Protein 6OJ1 (pdb70)

Solvent-accessible surface area: 10811 Å² total; per-residue (Å²): 107,144,97,55,106,28,149,42,76,8,67,48,40,13,82,0,0,2,0,27,93,77,51,15,117,44,69,96,22,110,2,108,3,0,0,0,2,0,25,73,2,81,122,83,39,1,53,41,6,60,94,69,61,42,79,0,0,0,19,0,0,0,1,0,28,5,59,129,13,110,14,72,118,96,22,119,129,82,3,48,14,90,40,46,124,100,127,79,1,35,44,11,0,45,3,59,21,86,39,0,48,93,4,0,37,45,4,0,44,65,0,103,87,31,35,7,31,0,0,1,3,21,22,3,31,2,36,102,67,110,10,42,50,134,15,66,82,69,38,0,42,57,0,5,32,48,1,0,60,11,0,18,85,47,112,4,2,2,4,1,11,25,7,14,98,1,6,108,57,2,24,94,1,0,10,0,0,0,1,45,34,0,29,101,128,152,69,14,117,64,10,11,47,0,15,142,87,42,31,0,0,0,0,1,8,13,26,36,30,118,94,61,63,55,109,130,78,22,81,79,87,69,54,80,70,5,12,90,40,80,47,21,101,70,12,7,14,0,0,0,0,68,43,17,20,29,30,25,32,52,104

InterPro domains:
  IPR004352 Glycoside-hydrolase family GH114, TIM-barrel domain [PF03537] (82-314)
  IPR013785 Aldolase-type TIM barrel [G3DSA:3.20.20.70] (71-316)
  IPR017853 Glycoside hydrolase superfamily [SSF51445] (88-318)

Organism: Aspergillus fumigatus (strain ATCC MYA-4609 / CBS 101355 / FGSC A1100 / Af293) (NCBI:txid330879)

Secondary structure (DSSP, 8-state):
------S--PPTT--EEEE-SSS-----S--SEEEEETTTS-HHHHHHHHHTT-EEEEEEESSEEETTSTTGGG--GGGEEEESSS-TTEEEE-TT-HHHHHHHHHHHHHHHHHT-SEEEEE---GGGS--SS---HHHHHHHHHHHHHHHHHTT-EEEEES-GGGHHHHGGG-SEEEEESTTTTT-HHHHTHHHHTT--EEEEE-TT-SS---S----HHHHHHHH-STTGGGEEEEEE-TT--S-EE--

Structure (mmCIF, N/CA/C/O backbone):
data_6OJ1
#
_entry.id   6OJ1
#
_cell.length_a   44.640
_cell.length_b   47.310
_cell.length_c   152.510
_cell.angle_alpha   90.000
_cell.angle_beta   90.000
_cell.angle_gamma   90.000
#
_symmetry.space_group_name_H-M   'P 21 21 21'
#
loop_
_entity.id
_entity.type
_entity.pdbx_description
1 polymer 'Endo alpha-1,4 polygalactosaminidase'
2 branched alpha-D-mannopyranose-(1-2)-[alpha-D-mannopyranose-(1-6)]alpha-D-mannopyranose-(1-3)-[alpha-D-mannopyranose-(1-3)-alpha-D-mannopyranose-(1-6)]beta-D-mannopyranose-(1-4)-2-acetamido-2-deoxy-beta-D-glucopyranose-(1-4)-2-acetamido-2-deoxy-beta-D-glucopyranose
3 branched 2-acetamido-2-deoxy-beta-D-glucopyranose-(1-4)-2-acetamido-2-deoxy-beta-D-glucopyranose
4 branched beta-D-mannopyranose-(1-4)-2-acetamido-2-deoxy-beta-D-glucopyranose-(1-4)-2-acetamido-2-deoxy-beta-D-glucopyranose
5 non-polymer 2-acetamido-2-deoxy-beta-D-glucopyranose
6 non-polymer 1,2-ETHANEDIOL
7 non-polymer 'POTASSIUM ION'
8 water water
#
loop_
_atom_site.group_PDB
_atom_site.id
_atom_site.type_symbol
_atom_site.label_atom_id
_atom_site.label_alt_id
_atom_site.label_comp_id
_atom_site.label_asym_id
_atom_site.label_entity_id
_atom_site.label_seq_id
_atom_site.pdbx_PDB_ins_code
_atom_site.Cartn_x
_atom_site.Cartn_y
_atom_site.Cartn_z
_atom_sit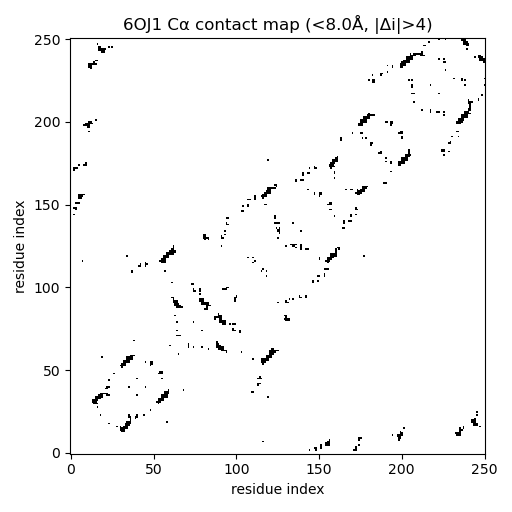e.occupancy
_atom_site.B_iso_or_equiv
_atom_site.auth_seq_id
_atom_site.auth_comp_id
_atom_site.auth_asym_id
_atom_site.auth_atom_id
_atom_site.pdbx_PDB_model_num
ATOM 1 N N . GLY A 1 27 ? 39.366 -9.069 27.749 1.00 69.87 68 GLY A N 1
ATOM 2 C CA . GLY A 1 27 ? 38.280 -8.367 27.087 1.00 66.26 68 GLY A CA 1
ATOM 3 C C . GLY A 1 27 ? 37.856 -7.103 27.811 1.00 65.47 68 GLY A C 1
ATOM 4 O O . GLY A 1 27 ? 37.214 -7.164 28.861 1.00 64.43 68 GLY A O 1
ATOM 5 N N . ASN A 1 28 ? 38.208 -5.951 27.243 1.00 58.39 69 ASN A N 1
ATOM 6 C CA . ASN A 1 28 ? 37.971 -4.656 27.884 1.00 46.42 69 ASN A CA 1
ATOM 7 C C . ASN A 1 28 ? 36.603 -4.098 27.485 1.00 50.30 69 ASN A C 1
ATOM 8 O O . ASN A 1 28 ? 36.452 -2.971 27.017 1.00 51.75 69 ASN A O 1
ATOM 13 N N . TYR A 1 29 ? 35.593 -4.935 27.679 1.00 37.53 70 TYR A N 1
ATOM 14 C CA . TYR A 1 29 ? 34.221 -4.548 27.411 1.00 30.78 70 TYR A CA 1
ATOM 15 C C . TYR A 1 29 ? 33.338 -5.290 28.403 1.00 32.70 70 TYR A C 1
ATOM 16 O O . TYR A 1 29 ? 33.774 -6.241 29.056 1.00 33.33 70 TYR A O 1
ATOM 25 N N . THR A 1 30 ? 32.101 -4.822 28.531 1.00 30.16 71 THR A N 1
ATOM 26 C CA . THR A 1 30 ? 31.117 -5.464 29.385 1.00 32.40 71 THR A CA 1
ATOM 27 C C . THR A 1 30 ? 29.976 -5.977 28.516 1.00 29.60 71 THR A C 1
ATOM 28 O O . THR A 1 30 ? 29.805 -5.558 27.368 1.00 30.68 71 THR A O 1
ATOM 32 N N . THR A 1 31 ? 29.205 -6.913 29.059 1.00 35.14 72 THR A N 1
ATOM 33 C CA . THR A 1 31 ? 28.199 -7.611 28.275 1.00 31.77 72 THR A CA 1
ATOM 34 C C . THR A 1 31 ? 26.799 -7.124 28.613 1.00 35.24 72 THR A C 1
ATOM 35 O O . THR A 1 31 ? 26.529 -6.657 29.723 1.00 28.76 72 THR A O 1
ATOM 39 N N . ALA A 1 32 ? 25.915 -7.240 27.625 1.00 31.14 73 ALA A N 1
ATOM 40 C CA . ALA A 1 32 ? 24.502 -6.938 27.775 1.00 31.31 73 ALA A CA 1
ATOM 41 C C . ALA A 1 32 ? 23.694 -8.210 27.546 1.00 29.10 73 ALA A C 1
ATOM 42 O O . ALA A 1 32 ? 24.073 -9.064 26.739 1.00 29.59 73 ALA A O 1
ATOM 44 N N . LYS A 1 33 ? 22.597 -8.350 28.280 1.00 29.48 74 LYS A N 1
ATOM 45 C CA . LYS A 1 33 ? 21.774 -9.538 28.109 1.00 28.45 74 LYS A CA 1
ATOM 46 C C . LYS A 1 33 ? 20.849 -9.433 26.901 1.00 30.67 74 LYS A C 1
ATOM 47 O O . LYS A 1 33 ? 20.570 -10.451 26.258 1.00 34.38 74 LYS A O 1
ATOM 51 N N . TRP A 1 34 ? 20.373 -8.233 26.563 1.00 26.23 75 TRP A N 1
ATOM 52 C CA . TRP A 1 34 ? 19.486 -8.049 25.418 1.00 26.41 75 TRP A CA 1
ATOM 53 C C . TRP A 1 34 ? 20.309 -7.644 24.198 1.00 31.95 75 TRP A C 1
ATOM 54 O O . TRP A 1 34 ? 20.820 -6.517 24.128 1.00 25.73 75 TRP A O 1
ATOM 65 N N . GLN A 1 35 ? 20.418 -8.558 23.235 1.00 28.42 76 GLN A N 1
ATOM 66 C CA . GLN A 1 35 ? 21.041 -8.270 21.940 1.00 28.40 76 GLN A CA 1
ATOM 67 C C . GLN A 1 35 ? 19.995 -8.428 20.847 1.00 27.08 76 GLN A C 1
ATOM 68 O O . GLN A 1 35 ? 19.735 -9.557 20.393 1.00 30.74 76 GLN A O 1
ATOM 74 N N . PRO A 1 36 ? 19.369 -7.341 20.393 1.00 27.59 77 PRO A N 1
ATOM 75 C CA . PRO A 1 36 ? 18.360 -7.463 19.328 1.00 25.84 77 PRO A CA 1
ATOM 76 C C . PRO A 1 36 ? 18.963 -8.008 18.039 1.00 31.26 77 PRO A C 1
ATOM 77 O O . PRO A 1 36 ? 20.152 -7.843 17.758 1.00 27.68 77 PRO A O 1
ATOM 81 N N . ALA A 1 37 ? 18.124 -8.680 17.249 1.00 26.93 78 ALA A N 1
ATOM 82 C CA . ALA A 1 37 ? 18.615 -9.327 16.044 1.00 33.88 78 ALA A CA 1
ATOM 83 C C . ALA A 1 37 ? 18.780 -8.312 14.919 1.00 25.32 78 ALA A C 1
ATOM 84 O O . ALA A 1 37 ? 18.103 -7.284 14.880 1.00 30.46 78 ALA A O 1
ATOM 86 N N . VAL A 1 38 ? 19.716 -8.607 14.011 1.00 28.24 79 VAL A N 1
ATOM 87 C CA . VAL A 1 38 ? 19.815 -7.858 12.767 1.00 28.92 79 VAL A CA 1
ATOM 88 C C . VAL A 1 38 ? 18.457 -7.856 12.078 1.00 30.55 79 VAL A C 1
ATOM 89 O O . VAL A 1 38 ? 17.768 -8.879 12.028 1.00 34.00 79 VAL A O 1
ATOM 93 N N . GLY A 1 39 ? 18.063 -6.700 11.557 1.00 30.77 80 GLY A N 1
ATOM 94 C CA . GLY A 1 39 ? 16.815 -6.589 10.826 1.00 30.77 80 GLY A CA 1
ATOM 95 C C . GLY A 1 39 ? 15.578 -6.336 11.664 1.00 34.95 80 GLY A C 1
ATOM 96 O O . GLY A 1 39 ? 14.478 -6.232 11.098 1.00 34.72 80 GLY A O 1
ATOM 97 N N . THR A 1 40 ? 15.710 -6.221 12.983 1.00 30.03 81 THR A N 1
ATOM 98 C CA . THR A 1 40 ? 14.532 -6.020 13.818 1.00 25.85 81 THR A CA 1
ATOM 99 C C . THR A 1 40 ? 13.858 -4.702 13.463 1.00 27.32 81 THR A C 1
ATOM 100 O O . THR A 1 40 ? 14.509 -3.655 13.397 1.00 26.99 81 THR A O 1
ATOM 104 N N . LYS A 1 41 ? 12.548 -4.762 13.223 1.00 27.29 82 LYS A N 1
ATOM 105 C CA . LYS A 1 41 ? 11.787 -3.565 12.886 1.00 23.40 82 LYS A CA 1
ATOM 106 C C . LYS A 1 41 ? 11.657 -2.654 14.100 1.00 25.19 82 LYS A C 1
ATOM 107 O O . LYS A 1 41 ? 11.416 -3.114 15.221 1.00 26.97 82 LYS A O 1
ATOM 113 N N . TRP A 1 42 ? 11.801 -1.349 13.874 1.00 23.98 83 TRP A N 1
ATOM 114 C CA . TRP A 1 42 ? 11.752 -0.398 14.973 1.00 20.84 83 TRP A CA 1
ATOM 115 C C . TRP A 1 42 ? 10.918 0.814 14.585 1.00 23.67 83 TRP A C 1
ATOM 116 O O . TRP A 1 42 ? 10.536 1.010 13.426 1.00 22.07 83 TRP A O 1
ATOM 127 N N . GLN A 1 43 ? 10.624 1.610 15.604 1.00 20.70 84 GLN A N 1
ATOM 128 C CA . GLN A 1 43 ? 10.002 2.915 15.489 1.00 19.21 84 GLN A CA 1
ATOM 129 C C . GLN A 1 43 ? 10.772 3.843 16.413 1.00 19.15 84 GLN A C 1
ATOM 130 O O . GLN A 1 43 ? 11.302 3.407 17.436 1.00 22.89 84 GLN A O 1
ATOM 136 N N . ILE A 1 44 ? 10.863 5.114 16.039 1.00 17.71 85 ILE A N 1
ATOM 137 C CA . ILE A 1 44 ? 11.481 6.124 16.884 1.00 18.84 85 ILE A CA 1
ATOM 138 C C . ILE A 1 44 ? 10.563 7.336 16.921 1.00 16.32 85 ILE A C 1
ATOM 139 O O . ILE A 1 44 ? 10.021 7.748 15.889 1.00 18.46 85 ILE A O 1
ATOM 144 N N . GLU A 1 45 ? 10.355 7.881 18.115 1.00 17.12 86 GLU A N 1
ATOM 145 C CA . GLU A 1 45 ? 9.489 9.053 18.267 1.00 17.53 86 GLU A CA 1
ATOM 146 C C . GLU A 1 45 ? 10.051 9.845 19.438 1.00 18.39 86 GLU A C 1
ATOM 147 O O . GLU A 1 45 ? 9.937 9.409 20.585 1.00 16.04 86 GLU A O 1
ATOM 153 N N . LEU A 1 46 ? 10.661 10.997 19.143 1.00 18.68 87 LEU A N 1
ATOM 154 C CA . LEU A 1 46 ? 11.377 11.790 20.132 1.00 16.85 87 LEU A CA 1
ATOM 155 C C . LEU A 1 46 ? 10.750 13.147 20.401 1.00 19.35 87 LEU A C 1
ATOM 156 O O . LEU A 1 46 ? 11.166 13.817 21.355 1.00 18.39 87 LEU A O 1
ATOM 161 N N . LEU A 1 47 ? 9.765 13.572 19.604 1.00 16.61 88 LEU A N 1
ATOM 162 C CA . LEU A 1 47 ? 9.307 14.956 19.710 1.00 19.62 88 LEU A CA 1
ATOM 163 C C . LEU A 1 47 ? 8.418 15.188 20.934 1.00 20.18 88 LEU A C 1
ATOM 164 O O . LEU A 1 47 ? 8.520 16.234 21.594 1.00 19.57 88 LEU A O 1
ATOM 169 N N . TYR A 1 48 ? 7.532 14.242 21.256 1.00 18.00 89 TYR A N 1
ATOM 170 C CA . TYR A 1 48 ? 6.589 14.406 22.352 1.00 16.68 89 TYR A CA 1
ATOM 171 C C . TYR A 1 48 ? 6.406 13.057 23.037 1.00 18.10 89 TYR A C 1
ATOM 172 O O . TYR A 1 48 ? 6.929 12.035 22.590 1.00 20.38 89 TYR A O 1
ATOM 181 N N . ALA A 1 49 ? 5.684 13.061 24.151 1.00 22.49 90 ALA A N 1
ATOM 182 C CA . ALA A 1 49 ? 5.404 11.813 24.846 1.00 20.11 90 ALA A CA 1
ATOM 183 C C . ALA A 1 49 ? 4.735 10.838 23.883 1.00 20.81 90 ALA A C 1
ATOM 184 O O . ALA A 1 49 ? 3.864 11.224 23.103 1.00 22.55 90 ALA A O 1
ATOM 186 N N . LEU A 1 50 ? 5.163 9.575 23.910 1.00 17.47 91 LEU A N 1
ATOM 187 C CA . LEU A 1 50 ? 4.642 8.603 22.951 1.00 17.74 91 LEU A CA 1
ATOM 188 C C . LEU A 1 50 ? 3.138 8.426 23.128 1.00 22.82 91 LEU A C 1
ATOM 189 O O . LEU A 1 50 ? 2.662 8.092 24.219 1.00 21.89 91 LEU A O 1
ATOM 194 N N . ASN A 1 51 ? 2.381 8.660 22.050 1.00 18.39 92 ASN A N 1
ATOM 195 C CA . ASN A 1 51 ? 0.929 8.532 22.122 1.00 17.98 92 ASN A CA 1
ATOM 196 C C . ASN A 1 51 ? 0.380 7.760 20.925 1.00 18.62 92 ASN A C 1
ATOM 197 O O . ASN A 1 51 ? -0.798 7.926 20.564 1.00 22.35 92 ASN A O 1
ATOM 202 N N . ASP A 1 52 ? 1.207 6.936 20.301 1.00 18.40 93 ASP A N 1
ATOM 203 C CA . ASP A 1 52 ? 0.777 6.093 19.193 1.00 22.11 93 ASP A CA 1
ATOM 204 C C . ASP A 1 52 ? 1.605 4.818 19.260 1.00 21.35 93 ASP A C 1
ATOM 205 O O . ASP A 1 52 ? 2.811 4.844 19.012 1.00 22.59 93 ASP A O 1
ATOM 210 N N . THR A 1 53 ? 0.972 3.711 19.632 1.00 27.60 94 THR A N 1
ATOM 211 C CA . THR A 1 53 ? 1.650 2.421 19.640 1.00 35.78 94 THR A CA 1
ATOM 212 C C . THR A 1 53 ? 1.089 1.505 18.562 1.00 36.39 94 THR A C 1
ATOM 213 O O . THR A 1 53 ? 1.238 0.284 18.641 1.00 40.20 94 THR A O 1
ATOM 217 N N . SER A 1 54 ? 0.423 2.094 17.563 1.00 34.36 95 SER A N 1
ATOM 218 C CA . SER A 1 54 ? -0.212 1.352 16.481 1.00 35.90 95 SER A CA 1
ATOM 219 C C . SER A 1 54 ? 0.803 0.775 15.517 1.00 36.34 95 SER A C 1
ATOM 220 O O . SER A 1 54 ? 0.475 -0.140 14.752 1.00 32.90 95 SER A O 1
ATOM 223 N N . VAL A 1 55 ? 2.016 1.319 15.518 1.00 34.91 96 VAL A N 1
ATOM 224 C CA . VAL A 1 55 ? 3.061 0.848 14.626 1.00 34.79 96 VAL A CA 1
ATOM 225 C C . VAL A 1 55 ? 3.514 -0.527 15.097 1.00 33.62 96 VAL A C 1
ATOM 226 O O . VAL A 1 55 ? 3.922 -0.704 16.250 1.00 31.19 96 VAL A O 1
ATOM 230 N N . ASP A 1 56 ? 3.440 -1.508 14.202 1.00 27.74 97 ASP A N 1
ATOM 231 C CA . ASP A 1 56 ? 3.813 -2.884 14.518 1.00 32.64 97 ASP A CA 1
ATOM 232 C C . ASP A 1 56 ? 5.330 -3.053 14.401 1.00 34.47 97 ASP A C 1
ATOM 233 O O . ASP A 1 56 ? 5.855 -3.697 13.493 1.00 46.64 97 ASP A O 1
ATOM 238 N N . ALA A 1 57 ? 6.042 -2.448 15.348 1.00 28.58 98 ALA A N 1
ATOM 239 C CA . ALA A 1 57 ? 7.488 -2.569 15.432 1.00 22.55 98 ALA A CA 1
ATOM 240 C C . ALA A 1 57 ? 7.868 -3.237 16.746 1.00 31.82 98 ALA A C 1
ATOM 241 O O . ALA A 1 57 ? 7.238 -2.989 17.776 1.00 30.02 98 ALA A O 1
ATOM 243 N N . GLU A 1 58 ? 8.920 -4.065 16.712 1.00 28.33 99 GLU A N 1
ATOM 244 C CA . GLU A 1 58 ? 9.343 -4.777 17.917 1.00 31.12 99 GLU A CA 1
ATOM 245 C C . GLU A 1 58 ? 10.043 -3.861 18.904 1.00 27.80 99 GLU A C 1
ATOM 246 O O . GLU A 1 58 ? 10.055 -4.149 20.104 1.00 28.10 99 GLU A O 1
ATOM 252 N N . ILE A 1 59 ? 10.677 -2.791 18.422 1.00 21.87 100 ILE A N 1
ATOM 253 C CA . ILE A 1 59 ? 11.481 -1.912 19.259 1.00 20.27 100 ILE A CA 1
ATOM 254 C C . ILE A 1 59 ? 10.987 -0.487 19.071 1.00 20.49 100 ILE A C 1
ATOM 255 O O . ILE A 1 59 ? 10.809 -0.039 17.934 1.00 22.09 100 ILE A O 1
ATOM 260 N N . TYR A 1 60 ? 10.770 0.221 20.178 1.00 22.36 101 TYR A N 1
ATOM 261 C CA . TYR A 1 60 ? 10.433 1.640 20.157 1.00 19.07 101 TYR A CA 1
ATOM 262 C C . TYR A 1 60 ? 11.545 2.422 20.835 1.00 22.10 101 TYR A C 1
ATOM 263 O O . TYR A 1 60 ? 11.917 2.098 21.961 1.00 20.68 101 TYR A O 1
ATOM 272 N N . ASP A 1 61 ? 12.065 3.445 20.150 1.00 17.40 102 ASP A N 1
ATOM 273 C CA . ASP A 1 61 ? 13.080 4.355 20.684 1.00 16.58 102 ASP A CA 1
ATOM 274 C C . ASP A 1 61 ? 12.349 5.662 21.002 1.00 20.12 102 ASP A C 1
ATOM 275 O O . ASP A 1 61 ? 11.816 6.319 20.098 1.00 19.39 102 ASP A O 1
ATOM 280 N N . ILE A 1 62 ? 12.281 6.017 22.289 1.00 14.42 103 ILE A N 1
ATOM 281 C CA . ILE A 1 62 ? 11.498 7.167 22.735 1.00 15.84 103 ILE A CA 1
ATOM 282 C C . ILE A 1 62 ? 12.308 7.972 23.747 1.00 17.51 103 ILE A C 1
ATOM 283 O O . ILE A 1 62 ? 13.280 7.488 24.337 1.00 15.49 103 ILE A O 1
ATOM 288 N N . ASP A 1 63 ? 11.882 9.216 23.957 1.00 15.00 104 ASP A N 1
ATOM 289 C CA . ASP A 1 63 ? 12.629 10.125 24.824 1.00 14.95 104 ASP A CA 1
ATOM 290 C C . ASP A 1 63 ? 12.607 9.679 26.285 1.00 18.34 104 ASP A C 1
ATOM 291 O O . ASP A 1 63 ? 11.554 9.350 26.840 1.00 18.01 104 ASP A O 1
ATOM 296 N N . LEU A 1 64 ? 13.792 9.682 26.912 1.00 15.67 105 LEU A N 1
ATOM 297 C CA . LEU A 1 64 ? 13.937 9.256 28.301 1.00 13.37 105 LEU A CA 1
ATOM 298 C C . LEU A 1 64 ? 13.120 10.114 29.262 1.00 14.93 105 LEU A C 1
ATOM 299 O O . LEU A 1 64 ? 12.524 9.597 30.215 1.00 19.58 105 LEU A O 1
ATOM 304 N N . PHE A 1 65 ? 13.131 11.430 29.071 1.00 18.58 106 PHE A N 1
ATOM 305 C CA . PHE A 1 65 ? 12.585 12.315 30.094 1.00 17.23 106 PHE A CA 1
ATOM 306 C C . PHE A 1 65 ? 11.073 12.419 30.011 1.00 17.37 106 PHE A C 1
ATOM 307 O O . PHE A 1 65 ? 10.396 12.387 31.043 1.00 21.03 106 PHE A O 1
ATOM 315 N N . ILE A 1 66 ? 10.524 12.546 28.801 1.00 18.51 107 ILE A N 1
ATOM 316 C CA . ILE A 1 66 ? 9.121 12.940 28.686 1.00 18.29 107 ILE A CA 1
ATOM 317 C C . ILE A 1 66 ? 8.173 11.756 28.659 1.00 26.15 107 ILE A C 1
ATOM 318 O O . ILE A 1 66 ? 6.951 11.959 28.633 1.00 26.54 107 ILE A O 1
ATOM 323 N N . ASN A 1 67 ? 8.686 10.530 28.704 1.00 17.87 108 ASN A N 1
ATOM 324 C CA . ASN A 1 67 ? 7.850 9.337 28.769 1.00 19.34 108 ASN A CA 1
ATOM 325 C C . ASN A 1 67 ? 7.883 8.726 30.162 1.00 26.60 108 ASN A C 1
ATOM 326 O O . ASN A 1 67 ? 8.947 8.614 30.770 1.00 25.54 108 ASN A O 1
ATOM 331 N N . ASP A 1 68 ? 6.724 8.320 30.664 1.00 25.56 109 ASP A N 1
ATOM 332 C CA . ASP A 1 68 ? 6.672 7.808 32.023 1.00 30.96 109 ASP A CA 1
ATOM 333 C C . ASP A 1 68 ? 6.803 6.284 32.061 1.00 24.51 109 ASP A C 1
ATOM 334 O O . ASP A 1 68 ? 6.753 5.585 31.040 1.00 26.69 109 ASP A O 1
ATOM 339 N N . LYS A 1 69 ? 7.009 5.786 33.281 1.00 29.72 110 LYS A N 1
ATOM 340 C CA . LYS A 1 69 ? 7.178 4.356 33.520 1.00 36.77 110 LYS A CA 1
ATOM 341 C C . LYS A 1 69 ? 6.027 3.554 32.933 1.00 28.92 110 LYS A C 1
ATOM 342 O O . LYS A 1 69 ? 6.229 2.457 32.399 1.00 33.55 110 LYS A O 1
ATOM 348 N N . SER A 1 70 ? 4.810 4.092 33.018 1.00 28.92 111 SER A N 1
ATOM 349 C CA . SER A 1 70 ? 3.634 3.353 32.576 1.00 29.45 111 SER A CA 1
ATOM 350 C C . SER A 1 70 ? 3.628 3.157 31.062 1.00 29.92 111 SER A C 1
ATOM 351 O O . SER A 1 70 ? 3.151 2.129 30.565 1.00 30.16 111 SER A O 1
ATOM 354 N N . THR A 1 71 ? 4.120 4.146 30.314 1.00 25.43 112 THR A N 1
ATOM 355 C CA . THR A 1 71 ? 4.221 4.001 28.864 1.00 31.55 112 THR A CA 1
ATOM 356 C C . THR A 1 71 ? 5.235 2.928 28.493 1.00 28.30 112 THR A C 1
ATOM 357 O O . THR A 1 71 ? 4.978 2.090 27.620 1.00 26.74 112 THR A O 1
ATOM 361 N N . ILE A 1 72 ? 6.381 2.930 29.169 1.00 23.98 113 ILE A N 1
ATOM 362 C CA . ILE A 1 72 ? 7.431 1.955 28.885 1.00 20.95 113 ILE A CA 1
ATOM 363 C C . ILE A 1 72 ? 6.958 0.547 29.239 1.00 24.97 113 ILE A C 1
ATOM 364 O O . ILE A 1 72 ? 7.086 -0.391 28.444 1.00 26.96 113 ILE A O 1
ATOM 369 N N . ALA A 1 73 ? 6.372 0.382 30.425 1.00 27.07 114 ALA A N 1
ATOM 370 C CA . ALA A 1 73 ? 5.854 -0.926 30.808 1.00 28.47 114 ALA A CA 1
ATOM 371 C C . ALA A 1 73 ? 4.737 -1.380 29.871 1.00 31.77 114 ALA A C 1
ATOM 372 O O . ALA A 1 73 ? 4.619 -2.574 29.564 1.00 29.05 114 ALA A O 1
ATOM 374 N N . GLY A 1 74 ? 3.911 -0.442 29.406 1.00 29.93 115 GLY A N 1
ATOM 375 C CA . GLY A 1 74 ? 2.833 -0.806 28.495 1.00 34.62 115 GLY A CA 1
ATOM 376 C C . GLY A 1 74 ? 3.349 -1.370 27.183 1.00 35.16 115 GLY A C 1
ATOM 377 O O . GLY A 1 74 ? 2.777 -2.319 26.635 1.00 34.64 115 GLY A O 1
ATOM 378 N N . LEU A 1 75 ? 4.435 -0.788 26.662 1.00 28.22 116 LEU A N 1
ATOM 379 C CA . LEU A 1 75 ? 5.079 -1.339 25.475 1.00 29.28 116 LEU A CA 1
ATOM 380 C C . LEU A 1 75 ? 5.617 -2.739 25.745 1.00 26.60 116 LEU A C 1
ATOM 381 O O . LEU A 1 75 ? 5.435 -3.653 24.933 1.00 29.07 116 LEU A O 1
ATOM 386 N N . GLN A 1 76 ? 6.256 -2.937 26.901 1.00 26.59 117 GLN A N 1
ATOM 387 C CA . GLN A 1 76 ? 6.828 -4.242 27.214 1.00 26.38 117 GLN A CA 1
ATOM 388 C C . GLN A 1 76 ? 5.743 -5.288 27.467 1.00 32.30 117 GLN A C 1
ATOM 389 O O . GLN A 1 76 ? 5.918 -6.465 27.122 1.00 32.24 117 GLN A O 1
ATOM 395 N N . ARG A 1 77 ? 4.620 -4.884 28.067 1.00 32.09 118 ARG A N 1
ATOM 396 C CA . ARG A 1 77 ? 3.484 -5.792 28.199 1.00 36.44 118 ARG A CA 1
ATOM 397 C C . ARG A 1 77 ? 2.984 -6.259 26.835 1.00 38.20 118 ARG A C 1
ATOM 398 O O . ARG A 1 77 ? 2.471 -7.378 26.712 1.00 44.77 118 ARG A O 1
ATOM 400 N N . ALA A 1 78 ? 3.127 -5.427 25.803 1.00 36.00 119 ALA A N 1
ATOM 401 C CA . ALA A 1 78 ? 2.759 -5.805 24.442 1.00 38.34 119 ALA A CA 1
ATOM 402 C C . ALA A 1 78 ? 3.860 -6.573 23.720 1.00 41.53 119 ALA A C 1
ATOM 403 O O . ALA A 1 78 ? 3.727 -6.810 22.516 1.00 43.22 119 ALA A O 1
ATOM 405 N N . GLY A 1 79 ? 4.941 -6.945 24.411 1.00 34.57 120 GLY A N 1
ATOM 406 C CA . GLY A 1 79 ? 6.009 -7.717 23.812 1.00 33.44 120 GLY A CA 1
ATOM 407 C C . GLY A 1 79 ? 7.100 -6.910 23.141 1.00 35.61 120 GLY A C 1
ATOM 408 O O . GLY A 1 79 ? 7.945 -7.493 22.453 1.00 36.33 120 GLY A O 1
ATOM 409 N N . ARG A 1 80 ? 7.117 -5.599 23.316 1.00 29.60 121 ARG A N 1
ATOM 410 C CA . ARG A 1 80 ? 8.085 -4.759 22.637 1.00 27.12 121 ARG A CA 1
ATOM 411 C C . ARG A 1 80 ? 9.238 -4.404 23.569 1.00 26.86 121 ARG A C 1
ATOM 412 O O . ARG A 1 80 ? 9.127 -4.484 24.793 1.00 31.73 121 ARG A O 1
ATOM 420 N N . LYS A 1 81 ? 10.361 -4.040 22.965 1.00 25.02 122 LYS A N 1
ATOM 421 C CA . LYS A 1 81 ? 11.507 -3.531 23.700 1.00 21.44 122 LYS A CA 1
ATOM 422 C C . LYS A 1 81 ? 11.555 -2.013 23.582 1.00 22.70 122 LYS A C 1
ATOM 423 O O . LYS A 1 81 ? 11.184 -1.441 22.553 1.00 24.14 122 LYS A O 1
ATOM 429 N N . VAL A 1 82 ? 12.027 -1.352 24.642 1.00 24.93 123 VAL A N 1
ATOM 430 C CA . VAL A 1 82 ? 12.043 0.106 24.697 1.00 17.08 123 VAL A CA 1
ATOM 431 C C . VAL A 1 82 ? 13.482 0.585 24.855 1.00 18.16 123 VAL A C 1
ATOM 432 O O . VAL A 1 82 ? 14.159 0.249 25.839 1.00 20.37 123 VAL A O 1
ATOM 436 N N . ILE A 1 83 ? 13.939 1.372 23.887 1.00 18.26 124 ILE A N 1
ATOM 437 C CA . ILE A 1 83 ? 15.214 2.077 23.949 1.00 17.1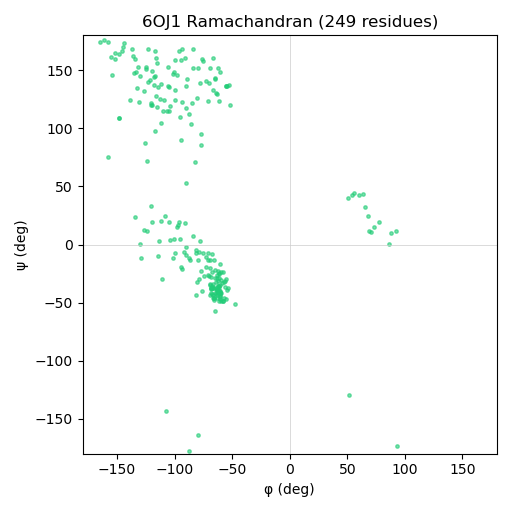0 124 ILE A CA 1
ATOM 438 C C . ILE A 1 83 ? 14.899 3.505 24.351 1.00 23.10 124 ILE A C 1
ATOM 439 O O . ILE A 1 83 ? 13.984 4.120 23.795 1.00 20.46 124 ILE A O 1
ATOM 444 N N . CYS A 1 84 ? 15.642 4.033 25.318 1.00 17.56 125 CYS A N 1
ATOM 445 C CA . CYS A 1 84 ? 15.390 5.364 25.847 1.00 15.26 125 CYS A CA 1
ATOM 446 C C . CYS A 1 84 ? 16.472 6.303 25.337 1.00 17.22 125 CYS A C 1
ATOM 447 O O . CYS A 1 84 ? 17.662 6.134 25.656 1.00 16.56 125 CYS A O 1
ATOM 450 N N . TYR A 1 85 ? 16.048 7.266 24.532 1.00 16.65 126 TYR A N 1
ATOM 451 C CA . TYR A 1 85 ? 16.920 8.278 23.947 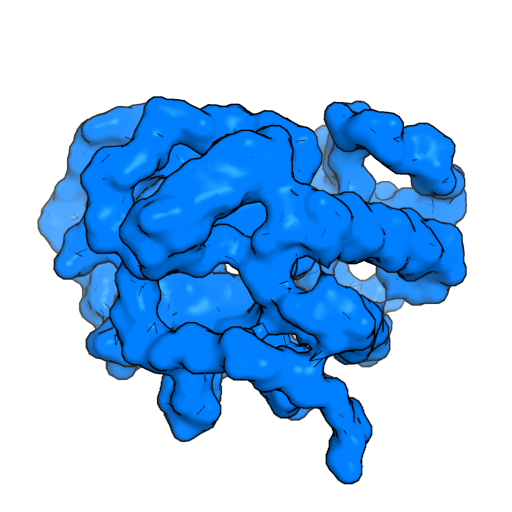1.00 14.83 126 TYR A CA 1
ATOM 452 C C . TYR A 1 85 ? 17.265 9.351 24.978 1.00 17.14 126 TYR A C 1
ATOM 453 O O . TYR A 1 85 ? 16.395 9.830 25.707 1.00 16.94 126 TYR A O 1
ATOM 462 N N . PHE A 1 86 ? 18.524 9.784 24.994 1.00 17.30 127 PHE A N 1
ATOM 463 C CA . PHE A 1 86 ? 18.870 11.019 25.681 1.00 12.90 127 PHE A CA 1
ATOM 464 C C . PHE A 1 86 ? 20.137 11.559 25.035 1.00 13.84 127 PHE A C 1
ATOM 465 O O . PHE A 1 86 ? 20.836 10.842 24.317 1.00 14.91 127 PHE A O 1
ATOM 473 N N . SER A 1 87 ? 20.397 12.838 25.244 1.00 13.44 128 SER A N 1
ATOM 474 C CA . SER A 1 87 ? 21.603 13.445 24.690 1.00 14.53 128 SER A CA 1
ATOM 475 C C . SER A 1 87 ? 22.723 13.316 25.701 1.00 16.21 128 SER A C 1
ATOM 476 O O . SER A 1 87 ? 22.639 13.875 26.798 1.00 17.76 128 SER A O 1
ATOM 479 N N . ALA A 1 88 ? 23.784 12.593 25.327 1.00 14.59 129 ALA A N 1
ATOM 480 C CA . ALA A 1 88 ? 24.930 12.469 26.207 1.00 15.24 129 ALA A CA 1
ATOM 481 C C . ALA A 1 88 ? 26.002 13.517 25.914 1.00 14.27 129 ALA A C 1
ATOM 482 O O . ALA A 1 88 ? 26.794 13.834 26.799 1.00 15.42 129 ALA A O 1
ATOM 484 N N . GLY A 1 89 ? 26.005 14.099 24.719 1.00 16.48 130 GLY A N 1
ATOM 485 C CA . GLY A 1 89 ? 27.056 15.028 24.359 1.00 15.39 130 GLY A CA 1
ATOM 486 C C . GLY A 1 89 ? 26.619 16.461 24.167 1.00 15.23 130 GLY A C 1
ATOM 487 O O . GLY A 1 89 ? 27.453 17.305 23.825 1.00 17.21 130 GLY A O 1
ATOM 488 N N . SER A 1 90 ? 25.335 16.765 24.392 1.00 14.71 131 SER A N 1
ATOM 489 C CA . SER A 1 90 ? 24.868 18.141 24.306 1.00 13.60 131 SER A CA 1
ATOM 490 C C . SER A 1 90 ? 24.064 18.521 25.542 1.00 18.58 131 SER A C 1
ATOM 491 O O . SER A 1 90 ? 23.357 17.697 26.138 1.00 16.63 131 SER A O 1
ATOM 494 N N . TYR A 1 91 ? 24.223 19.785 25.926 1.00 19.17 132 TYR A N 1
ATOM 495 C CA . TYR A 1 91 ? 23.353 20.440 26.892 1.00 20.66 132 TYR A CA 1
ATOM 496 C C . TYR A 1 91 ? 22.074 20.894 26.201 1.00 18.95 132 TYR A C 1
ATOM 497 O O . TYR A 1 91 ? 22.136 21.603 25.197 1.00 21.16 132 TYR A O 1
ATOM 506 N N . GLU A 1 92 ? 20.923 20.488 26.744 1.00 19.55 133 GLU A N 1
ATOM 507 C CA . GLU A 1 92 ? 19.604 20.878 26.258 1.00 20.79 133 GLU A CA 1
ATOM 508 C C . GLU A 1 92 ? 18.938 21.694 27.349 1.00 19.81 133 GLU A C 1
ATOM 509 O O . GLU A 1 92 ? 18.720 21.177 28.448 1.00 20.37 133 GLU A O 1
ATOM 515 N N . ASN A 1 93 ? 18.614 22.957 27.055 1.00 20.24 134 ASN A N 1
ATOM 516 C CA . ASN A 1 93 ? 18.192 23.855 28.124 1.00 25.49 134 ASN A CA 1
ATOM 517 C C . ASN A 1 93 ? 16.756 23.625 28.570 1.00 26.82 134 ASN A C 1
ATOM 518 O O . ASN A 1 93 ? 16.272 24.362 29.438 1.00 27.98 134 ASN A O 1
ATOM 523 N N . TRP A 1 94 ? 16.067 22.630 28.021 1.00 22.16 135 TRP A N 1
ATOM 524 C CA . TRP A 1 94 ? 14.707 22.338 28.464 1.00 26.85 135 TRP A CA 1
ATOM 525 C C . TRP A 1 94 ? 14.609 21.112 29.364 1.00 24.11 135 TRP A C 1
ATOM 526 O O . TRP A 1 94 ? 13.497 20.750 29.767 1.00 26.27 135 TRP A O 1
ATOM 537 N N . ARG A 1 95 ? 15.733 20.491 29.727 1.00 20.10 136 ARG A N 1
ATOM 538 C CA . ARG A 1 95 ? 15.642 19.276 30.522 1.00 17.82 136 ARG A CA 1
ATOM 539 C C . ARG A 1 95 ? 15.512 19.616 32.005 1.00 25.43 136 ARG A C 1
ATOM 540 O O . ARG A 1 95 ? 15.973 20.670 32.451 1.00 20.72 136 ARG A O 1
ATOM 548 N N . PRO A 1 96 ? 14.863 18.747 32.787 1.00 23.67 137 PRO A N 1
ATOM 549 C CA . PRO A 1 96 ? 14.655 19.061 34.210 1.00 23.12 137 PRO A CA 1
ATOM 550 C C . PRO A 1 96 ? 15.922 19.001 35.039 1.00 21.51 137 PRO A C 1
ATOM 551 O O . PRO A 1 96 ? 15.915 19.508 36.169 1.00 25.30 137 PRO A O 1
ATOM 555 N N . ASP A 1 97 ? 17.009 18.426 34.513 1.00 18.52 138 ASP A N 1
ATOM 556 C CA . ASP A 1 97 ? 18.297 18.416 35.193 1.00 21.29 138 ASP A CA 1
ATOM 557 C C . ASP A 1 97 ? 19.276 19.404 34.583 1.00 18.87 138 ASP A C 1
ATOM 558 O O . ASP A 1 97 ? 20.485 19.297 34.828 1.00 20.34 138 ASP A O 1
ATOM 563 N N . LYS A 1 98 ? 18.782 20.394 33.824 1.00 19.51 139 LYS A N 1
ATOM 564 C CA . LYS A 1 98 ? 19.718 21.290 33.143 1.00 24.99 139 LYS A CA 1
ATOM 565 C C . LYS A 1 98 ? 20.566 22.078 34.133 1.00 22.23 139 LYS A C 1
ATOM 566 O O . LYS A 1 98 ? 21.704 22.445 33.811 1.00 20.82 139 LYS A O 1
ATOM 572 N N . ASP A 1 99 ? 20.041 22.337 35.333 1.00 19.63 140 ASP A N 1
ATOM 573 C CA . ASP A 1 99 ? 20.782 23.156 36.289 1.00 20.92 140 ASP A CA 1
ATOM 574 C C . ASP A 1 99 ? 21.945 22.412 36.938 1.00 20.40 140 ASP A C 1
ATOM 575 O O . ASP A 1 99 ? 22.734 23.041 37.656 1.00 20.86 140 ASP A O 1
ATOM 580 N N . LYS A 1 100 ? 22.079 21.107 36.697 1.00 19.58 141 LYS A N 1
ATOM 581 C CA . LYS A 1 100 ? 23.254 20.393 37.195 1.00 19.61 141 LYS A CA 1
ATOM 582 C C . LYS A 1 100 ? 24.519 20.790 36.457 1.00 21.62 141 LYS A C 1
ATOM 583 O O . LYS A 1 100 ? 25.624 20.654 37.008 1.00 20.10 141 LYS A O 1
ATOM 589 N N . PHE A 1 101 ? 24.389 21.221 35.198 1.00 18.95 142 PHE A N 1
ATOM 590 C CA . PHE A 1 101 ? 25.561 21.520 34.381 1.00 19.64 142 PHE A CA 1
ATOM 591 C C . PHE A 1 101 ? 26.240 22.810 34.831 1.00 17.90 142 PHE A C 1
ATOM 592 O O . PHE A 1 101 ? 25.581 23.797 35.174 1.00 21.05 142 PHE A O 1
ATOM 600 N N . LYS A 1 102 ? 27.572 22.799 34.822 1.00 18.55 143 LYS A N 1
ATOM 601 C CA . LYS A 1 102 ? 28.349 23.978 35.174 1.00 20.00 143 LYS A CA 1
ATOM 602 C C . LYS A 1 102 ? 28.711 24.759 33.920 1.00 19.83 143 LYS A C 1
ATOM 603 O O . LYS A 1 102 ? 28.745 24.211 32.816 1.00 20.49 143 LYS A O 1
ATOM 609 N N . ASP A 1 103 ? 29.027 26.045 34.112 1.00 21.70 144 ASP A N 1
ATOM 610 C CA . ASP A 1 103 ? 29.466 26.870 32.992 1.00 25.39 144 ASP A CA 1
ATOM 611 C C . ASP A 1 103 ? 30.647 26.232 32.278 1.00 26.98 144 ASP A C 1
ATOM 612 O O . ASP A 1 103 ? 30.706 26.225 31.043 1.00 24.15 144 ASP A O 1
ATOM 617 N N . SER A 1 104 ? 31.568 25.632 33.038 1.00 24.95 145 SER A N 1
ATOM 618 C CA . SER A 1 104 ? 32.750 25.009 32.452 1.00 25.38 145 SER A CA 1
ATOM 619 C C . SER A 1 104 ? 32.440 23.711 31.717 1.00 24.28 145 SER A C 1
ATOM 620 O O . SER A 1 104 ? 33.315 23.204 31.011 1.00 27.62 145 SER A O 1
ATOM 623 N N . ASP A 1 105 ? 31.231 23.163 31.843 1.00 20.21 146 ASP A N 1
ATOM 624 C CA . ASP A 1 105 ? 30.867 21.985 31.071 1.00 17.57 146 ASP A CA 1
ATOM 625 C C . ASP A 1 105 ? 30.475 22.314 29.638 1.00 20.15 146 ASP A C 1
ATOM 626 O O . ASP A 1 105 ? 30.401 21.399 28.815 1.00 21.26 146 ASP A O 1
ATOM 631 N N . LEU A 1 106 ? 30.235 23.581 29.319 1.00 21.65 147 LEU A N 1
ATOM 632 C CA . LEU A 1 106 ? 29.546 23.949 28.088 1.00 24.57 147 LEU A CA 1
ATOM 633 C C . LEU A 1 106 ? 30.513 24.503 27.054 1.00 25.34 147 LEU A C 1
ATOM 634 O O . LEU A 1 106 ? 31.358 25.344 27.370 1.00 26.32 147 LEU A O 1
ATOM 639 N N . GLY A 1 107 ? 30.354 24.044 25.809 1.00 23.41 148 GLY A N 1
ATOM 640 C CA . GLY A 1 107 ? 31.066 24.590 24.662 1.00 20.17 148 GLY A CA 1
ATOM 641 C C . GLY A 1 107 ? 30.167 25.410 23.747 1.00 27.51 148 GLY A C 1
ATOM 642 O O . GLY A 1 107 ? 29.272 26.120 24.218 1.00 24.81 148 GLY A O 1
ATOM 643 N N . HIS A 1 108 ? 30.399 25.324 22.438 1.00 22.20 149 HIS A N 1
ATOM 644 C CA . HIS A 1 108 ? 29.701 26.134 21.451 1.00 23.88 149 HIS A CA 1
ATOM 645 C C . HIS A 1 108 ? 28.278 25.614 21.214 1.00 21.57 149 HIS A C 1
ATOM 646 O O . HIS A 1 108 ? 27.956 24.452 21.482 1.00 22.74 149 HIS A O 1
ATOM 653 N N . ASP A 1 109 ? 27.427 26.494 20.682 1.00 28.49 150 ASP A N 1
ATOM 654 C CA . ASP A 1 109 ? 26.087 26.077 20.279 1.00 27.70 150 ASP A CA 1
ATOM 655 C C . ASP A 1 109 ? 26.164 25.001 19.205 1.00 29.46 150 ASP A C 1
ATOM 656 O O . ASP A 1 109 ? 27.062 25.003 18.361 1.00 30.31 150 ASP A O 1
ATOM 661 N N . LEU A 1 110 ? 25.183 24.098 19.206 1.00 26.36 151 LEU A N 1
ATOM 662 C CA . LEU A 1 110 ? 25.140 23.090 18.152 1.00 33.92 151 LEU A CA 1
ATOM 663 C C . LEU A 1 110 ? 24.845 23.711 16.784 1.00 37.55 151 LEU A C 1
ATOM 664 O O . LEU A 1 110 ? 25.472 23.338 15.788 1.00 42.68 151 LEU A O 1
ATOM 669 N N . ASP A 1 111 ? 23.907 24.665 16.701 1.00 34.17 152 ASP A N 1
ATOM 670 C CA . ASP A 1 111 ? 23.835 25.406 15.425 1.00 57.14 152 ASP A CA 1
ATOM 671 C C . ASP A 1 111 ? 23.143 26.753 15.686 1.00 66.56 152 ASP A C 1
ATOM 672 O O . ASP A 1 111 ? 21.972 26.964 15.355 1.00 74.92 152 ASP A O 1
ATOM 677 N N . ASP A 1 112 ? 23.906 27.654 16.301 1.00 69.20 153 ASP A N 1
ATOM 678 C CA . ASP A 1 112 ? 23.612 29.077 16.474 1.00 78.04 153 ASP A CA 1
ATOM 679 C C . ASP A 1 112 ? 22.475 29.358 17.451 1.00 80.10 153 ASP A C 1
ATOM 680 O O . ASP A 1 112 ? 22.011 30.502 17.530 1.00 84.41 153 ASP A O 1
ATOM 682 N N . TRP A 1 113 ? 22.014 28.363 18.205 1.00 76.43 154 TRP A N 1
ATOM 683 C CA . TRP A 1 113 ? 21.007 28.577 19.238 1.00 74.00 154 TRP A CA 1
ATOM 684 C C . TRP A 1 113 ? 21.567 28.157 20.591 1.00 70.56 154 TRP A C 1
ATOM 685 O O . TRP A 1 113 ? 21.928 26.979 20.768 1.00 61.80 154 TRP A O 1
ATOM 696 N N . PRO A 1 114 ? 21.651 29.063 21.572 1.00 71.56 155 PRO A N 1
ATOM 697 C CA . PRO A 1 114 ? 22.285 28.712 22.854 1.00 65.79 155 PRO A CA 1
ATOM 698 C C . PRO A 1 114 ? 21.510 27.690 23.657 1.00 56.93 155 PRO A C 1
ATOM 699 O O . PRO A 1 114 ? 22.020 27.217 24.682 1.00 55.14 155 PRO A O 1
ATOM 703 N N . GLY A 1 115 ? 20.295 27.343 23.236 1.00 52.33 156 GLY A N 1
ATOM 704 C CA . GLY A 1 115 ? 19.538 26.333 23.947 1.00 50.60 156 GLY A CA 1
ATOM 705 C C . GLY A 1 115 ? 20.100 24.934 23.832 1.00 45.94 156 GLY A C 1
ATOM 706 O O . GLY A 1 115 ? 19.670 24.051 24.588 1.00 30.47 156 GLY A O 1
ATOM 707 N N . GLU A 1 116 ? 21.033 24.705 22.903 1.00 31.04 157 GLU A N 1
ATOM 708 C CA . GLU A 1 116 ? 21.712 23.419 22.830 1.00 21.54 157 GLU A CA 1
ATOM 709 C C . GLU A 1 116 ? 23.191 23.650 22.559 1.00 19.14 157 GLU A C 1
ATOM 710 O O . GLU A 1 116 ? 23.546 24.313 21.577 1.00 24.18 157 GLU A O 1
ATOM 716 N N . LYS A 1 117 ? 24.033 23.099 23.433 1.00 20.79 158 LYS A N 1
ATOM 717 C CA . LYS A 1 117 ? 25.471 23.336 23.426 1.00 22.66 158 LYS A CA 1
ATOM 718 C C . LYS A 1 117 ? 26.241 22.029 23.569 1.00 18.44 158 LYS A C 1
ATOM 719 O O . LYS A 1 117 ? 25.807 21.103 24.255 1.00 20.92 158 LYS A O 1
ATOM 725 N N . TRP A 1 118 ? 27.427 21.982 22.947 1.00 18.02 159 TRP A N 1
ATOM 726 C CA . TRP A 1 118 ? 28.313 20.838 23.102 1.00 17.04 159 TRP A CA 1
ATOM 727 C C . TRP A 1 118 ? 28.796 20.719 24.549 1.00 22.84 159 TRP A C 1
ATOM 728 O O . TRP A 1 118 ? 29.036 21.721 25.223 1.00 21.53 159 TRP A O 1
ATOM 739 N N . LEU A 1 119 ? 28.930 19.482 25.030 1.00 16.03 160 LEU A N 1
ATOM 740 C CA . LEU A 1 119 ? 29.419 19.224 26.380 1.00 15.05 160 LEU A CA 1
ATOM 741 C C . LEU A 1 119 ? 30.886 18.823 26.368 1.00 17.73 160 LEU A C 1
ATOM 742 O O . LEU A 1 119 ? 31.363 18.164 25.441 1.00 19.35 160 LEU A O 1
ATOM 747 N N . ASN A 1 120 ? 31.591 19.184 27.442 1.00 18.50 161 ASN A N 1
ATOM 748 C CA . ASN A 1 120 ? 32.894 18.572 27.695 1.00 16.92 161 ASN A CA 1
ATOM 749 C C . ASN A 1 120 ? 32.633 17.185 28.264 1.00 19.94 161 ASN A C 1
ATOM 750 O O . ASN A 1 120 ? 32.424 17.001 29.468 1.00 20.37 161 ASN A O 1
ATOM 755 N N . ILE A 1 121 ? 32.640 16.189 27.377 1.00 16.98 162 ILE A N 1
ATOM 756 C CA . ILE A 1 121 ? 32.300 14.832 27.785 1.00 19.79 162 ILE A CA 1
ATOM 757 C C . ILE A 1 121 ? 33.373 14.197 28.654 1.00 18.11 162 ILE A C 1
ATOM 758 O O . ILE A 1 121 ? 33.148 13.112 29.211 1.00 19.16 162 ILE A O 1
ATOM 763 N N . SER A 1 122 ? 34.524 14.853 28.820 1.00 19.32 163 SER A N 1
ATOM 764 C CA . SER A 1 122 ? 35.543 14.376 29.751 1.00 19.71 163 SER A CA 1
ATOM 765 C C . SER A 1 122 ? 35.343 14.903 31.165 1.00 19.85 163 SER A C 1
ATOM 766 O O . SER A 1 122 ? 36.025 14.444 32.092 1.00 19.97 163 SER A O 1
ATOM 769 N N . SER A 1 123 ? 34.454 15.876 31.334 1.00 17.69 164 SER A N 1
ATOM 770 C CA . SER A 1 123 ? 34.188 16.471 32.634 1.00 21.33 164 SER A CA 1
ATOM 771 C C . SER A 1 123 ? 33.593 15.444 33.592 1.00 19.87 164 SER A C 1
ATOM 772 O O . SER A 1 123 ? 32.615 14.766 33.247 1.00 20.06 164 SER A O 1
ATOM 775 N N . ALA A 1 124 ? 34.161 15.359 34.810 1.00 20.10 165 ALA A N 1
ATOM 776 C CA . ALA A 1 124 ? 33.573 14.504 35.846 1.00 20.19 165 ALA A CA 1
ATOM 777 C C . ALA A 1 124 ? 32.116 14.876 36.099 1.00 19.57 165 ALA A C 1
ATOM 778 O O . ALA A 1 124 ? 31.281 14.005 36.364 1.00 22.93 165 ALA A O 1
ATOM 780 N N . ASN A 1 125 ? 31.796 16.170 36.032 1.00 20.08 166 ASN A N 1
ATOM 781 C CA . ASN A 1 125 ? 30.424 16.593 36.308 1.00 19.29 166 ASN A CA 1
ATOM 782 C C . ASN A 1 125 ? 29.471 16.130 35.215 1.00 18.75 166 ASN A C 1
ATOM 783 O O . ASN A 1 125 ? 28.359 15.664 35.506 1.00 18.30 166 ASN A O 1
ATOM 788 N N . VAL A 1 126 ? 29.879 16.265 33.950 1.00 20.82 167 VAL A N 1
ATOM 789 C CA . VAL A 1 126 ? 29.071 15.756 32.848 1.00 16.12 167 VAL A CA 1
ATOM 790 C C . VAL A 1 126 ? 28.880 14.251 32.985 1.00 18.01 167 VAL A C 1
ATOM 791 O O . VAL A 1 126 ? 27.764 13.728 32.839 1.00 16.55 167 VAL A O 1
ATOM 795 N N . ARG A 1 127 ? 29.964 13.533 33.260 1.00 20.26 168 ARG A N 1
ATOM 796 C CA . ARG A 1 127 ? 29.861 12.084 33.393 1.00 18.97 168 ARG A CA 1
ATOM 797 C C . ARG A 1 127 ? 28.923 11.691 34.532 1.00 18.65 168 ARG A C 1
ATOM 798 O O . ARG A 1 127 ? 28.122 10.760 34.384 1.00 17.78 168 ARG A O 1
ATOM 806 N N . GLN A 1 128 ? 28.956 12.425 35.651 1.00 18.23 169 GLN A N 1
ATOM 807 C CA . GLN A 1 128 ? 28.051 12.100 36.752 1.00 16.18 169 GLN A CA 1
ATOM 808 C C . GLN A 1 128 ? 26.601 12.394 36.377 1.00 17.51 169 GLN A C 1
ATOM 809 O O . GLN A 1 128 ? 25.701 11.647 36.766 1.00 18.66 169 GLN A O 1
ATOM 815 N N . ILE A 1 129 ? 26.353 13.478 35.638 1.00 18.17 170 ILE A N 1
ATOM 816 C CA . ILE A 1 129 ? 24.990 13.748 35.175 1.00 15.85 170 ILE A CA 1
ATOM 817 C C . ILE A 1 129 ? 24.504 12.609 34.287 1.00 20.82 170 ILE A C 1
ATOM 818 O O . ILE A 1 129 ? 23.348 12.170 34.388 1.00 17.73 170 ILE A O 1
ATOM 823 N N . MET A 1 130 ? 25.375 12.105 33.402 1.00 14.71 171 MET A N 1
ATOM 824 C CA . MET A 1 130 ? 24.957 10.999 32.543 1.00 18.83 171 MET A CA 1
ATOM 825 C C . MET A 1 130 ? 24.707 9.731 33.347 1.00 17.98 171 MET A C 1
ATOM 826 O O . MET A 1 130 ? 23.817 8.947 32.989 1.00 17.40 171 MET A O 1
ATOM 831 N N . LEU A 1 131 ? 25.468 9.507 34.422 1.00 18.37 172 LEU A N 1
ATOM 832 C CA . LEU A 1 131 ? 25.151 8.389 35.308 1.00 18.26 172 LEU A CA 1
ATOM 833 C C . LEU A 1 131 ? 23.794 8.578 35.962 1.00 18.58 172 LEU A C 1
ATOM 834 O O . LEU A 1 131 ? 23.035 7.616 36.105 1.00 18.43 172 LEU A O 1
ATOM 839 N N . ASP A 1 132 ? 23.477 9.810 36.382 1.00 16.29 173 ASP A N 1
ATOM 840 C CA . ASP A 1 132 ? 22.143 10.086 36.926 1.00 17.29 173 ASP A CA 1
ATOM 841 C C . ASP A 1 132 ? 21.051 9.796 35.890 1.00 19.50 173 ASP A C 1
ATOM 842 O O . ASP A 1 132 ? 19.982 9.267 36.230 1.00 18.79 173 ASP A O 1
ATOM 847 N N . ARG A 1 133 ? 21.294 10.155 34.623 1.00 16.23 174 ARG A N 1
ATOM 848 C CA . ARG A 1 133 ? 20.309 9.897 33.577 1.00 17.17 174 ARG A CA 1
ATOM 849 C C . ARG A 1 133 ? 20.177 8.405 33.309 1.00 18.27 174 ARG A C 1
ATOM 850 O O . ARG A 1 133 ? 19.066 7.918 33.070 1.00 17.33 174 ARG A O 1
ATOM 858 N N . LEU A 1 134 ? 21.294 7.660 33.365 1.00 18.29 175 LEU A N 1
ATOM 859 C CA . LEU A 1 134 ? 21.215 6.204 33.222 1.00 16.47 175 LEU A CA 1
ATOM 860 C C . LEU A 1 134 ? 20.461 5.568 34.386 1.00 17.43 175 LEU A C 1
ATOM 861 O O . LEU A 1 134 ? 19.729 4.588 34.193 1.00 17.76 175 LEU A O 1
ATOM 866 N N . ASP A 1 135 ? 20.644 6.093 35.605 1.00 17.70 176 ASP A N 1
ATOM 867 C CA . ASP A 1 135 ? 19.830 5.663 36.736 1.00 19.69 176 ASP A CA 1
ATOM 868 C C . ASP A 1 135 ? 18.352 5.836 36.426 1.00 19.04 176 ASP A C 1
ATOM 869 O O . ASP A 1 135 ? 17.543 4.932 36.670 1.00 22.07 176 ASP A O 1
ATOM 874 N N . MET A 1 136 ? 17.983 7.001 35.891 1.00 21.66 177 MET A N 1
ATOM 875 C CA . MET A 1 136 ? 16.585 7.238 35.544 1.00 19.05 177 MET A CA 1
ATOM 876 C C . MET A 1 136 ? 16.092 6.242 34.499 1.00 17.43 177 MET A C 1
ATOM 877 O O . MET A 1 136 ? 14.992 5.687 34.624 1.00 21.39 177 MET A O 1
ATOM 882 N N . ALA A 1 137 ? 16.891 6.005 33.451 1.00 18.76 178 ALA A N 1
ATOM 883 C CA . ALA A 1 137 ? 16.505 5.027 32.434 1.00 18.36 178 ALA A CA 1
ATOM 884 C C . ALA A 1 137 ? 16.276 3.655 33.049 1.00 17.87 178 ALA A C 1
ATOM 885 O O . ALA A 1 137 ? 15.265 2.997 32.767 1.00 19.61 178 ALA A O 1
ATOM 887 N N . ARG A 1 138 ? 17.217 3.198 33.880 1.00 16.43 179 ARG A N 1
ATOM 888 C CA . ARG A 1 138 ? 17.041 1.923 34.568 1.00 18.94 179 ARG A CA 1
ATOM 889 C C . ARG A 1 138 ? 15.768 1.923 35.411 1.00 18.09 179 ARG A C 1
ATOM 890 O O . ARG A 1 138 ? 14.962 0.987 35.346 1.00 22.21 179 ARG A O 1
ATOM 898 N N . ASP A 1 139 ? 15.577 2.974 36.212 1.00 19.86 180 ASP A N 1
ATOM 899 C CA . ASP A 1 139 ? 14.426 3.042 37.107 1.00 22.66 180 ASP A CA 1
ATOM 900 C C . ASP A 1 139 ? 13.115 3.050 36.341 1.00 20.84 180 ASP A C 1
ATOM 901 O O . ASP A 1 139 ? 12.104 2.538 36.840 1.00 22.71 180 ASP A O 1
ATOM 906 N N . LYS A 1 140 ? 13.104 3.621 35.131 1.00 20.19 181 LYS A N 1
ATOM 907 C CA . LYS A 1 140 ? 11.884 3.647 34.326 1.00 23.24 181 LYS A CA 1
ATOM 908 C C . LYS A 1 140 ? 11.653 2.347 33.573 1.00 23.79 181 LYS A C 1
ATOM 909 O O . LYS A 1 140 ? 10.596 2.183 32.957 1.00 25.75 181 LYS A O 1
ATOM 915 N N . GLY A 1 141 ? 12.613 1.426 33.605 1.00 20.00 182 GLY A N 1
ATOM 916 C CA . GLY A 1 141 ? 12.441 0.137 32.974 1.00 20.94 182 GLY A CA 1
ATOM 917 C C . GLY A 1 141 ? 12.941 0.052 31.552 1.00 21.51 182 GLY A C 1
ATOM 918 O O . GLY A 1 141 ? 12.636 -0.938 30.875 1.00 23.48 182 GLY A O 1
ATOM 919 N N . CYS A 1 142 ? 13.703 1.053 31.085 1.00 22.68 183 CYS A N 1
ATOM 920 C CA . CYS A 1 142 ? 14.260 1.037 29.737 1.00 19.82 183 CYS A CA 1
ATOM 921 C C . CYS A 1 142 ? 15.051 -0.240 29.496 1.00 23.23 183 CYS A C 1
ATOM 922 O O . CYS A 1 142 ? 15.832 -0.670 30.347 1.00 24.94 183 CYS A O 1
ATOM 925 N N . ASP A 1 143 ? 14.859 -0.835 28.321 1.00 19.69 184 ASP A N 1
ATOM 926 C CA . ASP A 1 143 ? 15.646 -2.008 27.946 1.00 21.68 184 ASP A CA 1
ATOM 927 C C . ASP A 1 143 ? 17.030 -1.619 27.477 1.00 22.71 184 ASP A C 1
ATOM 928 O O . ASP A 1 143 ? 17.982 -2.387 27.648 1.00 21.32 184 ASP A O 1
ATOM 933 N N . GLY A 1 144 ? 17.157 -0.433 26.898 1.00 18.16 185 GLY A N 1
ATOM 934 C CA . GLY A 1 144 ? 18.430 0.038 26.391 1.00 19.54 185 GLY A CA 1
ATOM 935 C C . GLY A 1 144 ? 18.359 1.542 26.313 1.00 19.87 185 GLY A C 1
ATOM 936 O O . GLY A 1 144 ? 17.311 2.1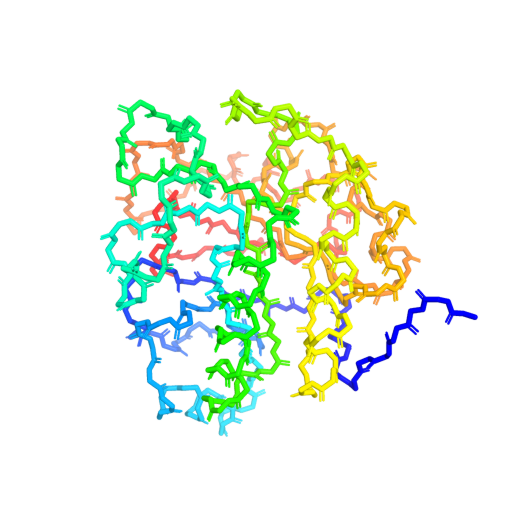44 26.554 1.00 17.51 185 GLY A O 1
ATOM 937 N N . VAL A 1 145 ? 19.496 2.153 25.978 1.00 16.79 186 VAL A N 1
ATOM 938 C CA . VAL A 1 145 ? 19.581 3.605 25.869 1.00 15.77 186 VAL A CA 1
ATOM 939 C C . VAL A 1 145 ? 20.255 3.970 24.553 1.00 16.13 186 VAL A C 1
ATOM 940 O O . VAL A 1 145 ? 21.080 3.217 24.019 1.00 17.07 186 VAL A O 1
ATOM 944 N N . ASP A 1 146 ? 19.907 5.159 24.046 1.00 15.68 187 ASP A N 1
ATOM 945 C CA . ASP A 1 146 ? 20.362 5.670 22.750 1.00 17.45 187 ASP A CA 1
ATOM 946 C C . ASP A 1 146 ? 20.984 7.039 23.003 1.00 16.67 187 ASP A C 1
ATOM 947 O O . ASP A 1 146 ? 20.294 8.068 22.920 1.00 16.34 187 ASP A O 1
ATOM 952 N N . PRO A 1 147 ? 22.282 7.093 23.332 1.00 18.21 188 PRO A N 1
ATOM 953 C CA . PRO A 1 147 ? 22.916 8.358 23.751 1.00 16.30 188 PRO A CA 1
ATOM 954 C C . PRO A 1 147 ? 23.383 9.178 22.555 1.00 18.43 188 PRO A C 1
ATOM 955 O O . PRO A 1 147 ? 24.199 8.720 21.747 1.00 17.64 188 PRO A O 1
ATOM 959 N N . ASP A 1 148 ? 22.872 10.410 22.456 1.00 14.87 189 ASP A N 1
ATOM 960 C CA . ASP A 1 148 ? 23.063 11.252 21.284 1.00 13.33 189 ASP A CA 1
ATOM 961 C C . ASP A 1 148 ? 24.301 12.121 21.428 1.00 16.12 189 ASP A C 1
ATOM 962 O O . ASP A 1 148 ? 24.828 12.338 22.530 1.00 15.75 189 ASP A O 1
ATOM 967 N N . ASN A 1 149 ? 24.771 12.593 20.278 1.00 15.15 190 ASN A N 1
ATOM 968 C CA . ASN A 1 149 ? 25.779 13.654 20.181 1.00 19.44 190 ASN A CA 1
ATOM 969 C C . ASN A 1 149 ? 27.109 13.239 20.786 1.00 18.44 190 ASN A C 1
ATOM 970 O O . ASN A 1 149 ? 27.756 14.005 21.505 1.00 16.94 190 ASN A O 1
ATOM 975 N N . VAL A 1 150 ? 27.525 12.010 20.493 1.00 16.81 191 VAL A N 1
ATOM 976 C CA . VAL A 1 150 ? 28.840 11.538 20.913 1.00 17.46 191 VAL A CA 1
ATOM 977 C C . VAL A 1 150 ? 29.888 11.816 19.837 1.00 19.51 191 VAL A C 1
ATOM 978 O O . VAL A 1 150 ? 30.977 11.232 19.863 1.00 19.58 191 VAL A O 1
ATOM 982 N N . ASP A 1 151 ? 29.580 12.727 18.914 1.00 18.19 192 ASP A N 1
ATOM 983 C CA . ASP A 1 151 ? 30.425 13.044 17.769 1.00 21.94 192 ASP A CA 1
ATOM 984 C C . ASP A 1 151 ? 30.837 14.511 17.748 1.00 18.94 192 ASP A C 1
ATOM 985 O O . ASP A 1 151 ? 31.046 15.081 16.674 1.00 20.42 192 ASP A O 1
ATOM 990 N N . GLY A 1 152 ? 31.015 15.112 18.933 1.00 20.48 193 GLY A N 1
ATOM 991 C CA . GLY A 1 152 ? 31.434 16.501 19.009 1.00 19.54 193 GLY A CA 1
ATOM 992 C C . GLY A 1 152 ? 32.734 16.773 18.285 1.00 20.36 193 GLY A C 1
ATOM 993 O O . GLY A 1 152 ? 32.904 17.851 17.713 1.00 20.52 193 GLY A O 1
ATOM 994 N N . TYR A 1 153 ? 33.641 15.785 18.261 1.00 18.74 194 TYR A N 1
ATOM 995 C CA . TYR A 1 153 ? 34.920 15.923 17.558 1.00 18.29 194 TYR A CA 1
ATOM 996 C C . TYR A 1 153 ? 34.736 16.243 16.078 1.00 26.09 194 TYR A C 1
ATOM 997 O O . TYR A 1 153 ? 35.644 16.808 15.457 1.00 27.31 194 TYR A O 1
ATOM 1006 N N . ASP A 1 154 ? 33.588 15.892 15.495 1.00 19.41 195 ASP A N 1
ATOM 1007 C CA . ASP A 1 154 ? 33.325 16.120 14.085 1.00 23.35 195 ASP A CA 1
ATOM 1008 C C . ASP A 1 154 ? 32.547 17.411 13.855 1.00 33.11 195 ASP A C 1
ATOM 1009 O O . ASP A 1 154 ? 31.935 17.582 12.794 1.00 32.46 195 ASP A O 1
ATOM 1014 N N . ASN A 1 155 ? 32.566 18.317 14.830 1.00 26.27 196 ASN A N 1
ATOM 1015 C CA . ASN A 1 155 ? 31.752 19.524 14.804 1.00 26.51 196 ASN A CA 1
ATOM 1016 C C . AS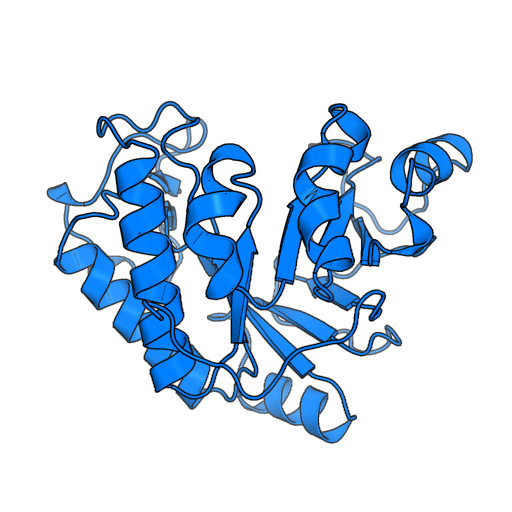N A 1 155 ? 32.513 20.663 15.465 1.00 29.35 196 ASN A C 1
ATOM 1017 O O . ASN A 1 155 ? 33.509 20.451 16.157 1.00 24.82 196 ASN A O 1
ATOM 1022 N N . ASP A 1 156 ? 32.014 21.881 15.264 1.00 26.59 197 ASP A N 1
ATOM 1023 C CA . ASP A 1 156 ? 32.587 23.071 15.894 1.00 27.82 197 ASP A CA 1
ATOM 1024 C C . ASP A 1 156 ? 32.115 23.084 17.347 1.00 31.74 197 ASP A C 1
ATOM 1025 O O . ASP A 1 156 ? 31.101 23.690 17.700 1.00 25.85 197 ASP A O 1
ATOM 1030 N N . ASN A 1 157 ? 32.854 22.376 18.203 1.00 23.55 198 ASN A N 1
ATOM 1031 C CA . ASN A 1 157 ? 32.423 22.160 19.577 1.00 22.25 198 ASN A CA 1
ATOM 1032 C C . ASN A 1 157 ? 33.014 23.179 20.536 1.00 23.21 198 ASN A C 1
ATOM 1033 O O . ASN A 1 157 ? 32.480 23.360 21.638 1.00 24.67 198 ASN A O 1
ATOM 1038 N N . GLY A 1 158 ? 34.099 23.844 20.139 1.00 24.27 199 GLY A N 1
ATOM 1039 C CA . GLY A 1 158 ? 34.730 24.835 20.978 1.00 29.26 199 GLY A CA 1
ATOM 1040 C C . GLY A 1 158 ? 35.418 24.292 22.204 1.00 25.40 199 GLY A C 1
ATOM 1041 O O . GLY A 1 158 ? 35.783 25.076 23.084 1.00 29.69 199 GLY A O 1
ATOM 1042 N N . LEU A 1 159 ? 35.599 22.973 22.301 1.00 21.88 200 LEU A N 1
ATOM 1043 C CA . LEU A 1 159 ? 36.228 22.357 23.465 1.00 22.18 200 LEU A CA 1
ATOM 1044 C C . LEU A 1 159 ? 37.399 21.455 23.096 1.00 22.57 200 LEU A C 1
ATOM 1045 O O . LEU A 1 159 ? 37.842 20.673 23.947 1.00 25.18 200 LEU A O 1
ATOM 1050 N N . ASP A 1 160 ? 37.873 21.517 21.852 1.00 23.57 201 ASP A N 1
ATOM 1051 C CA . ASP A 1 160 ? 38.939 20.647 21.349 1.00 26.41 201 ASP A CA 1
ATOM 1052 C C . ASP A 1 160 ? 38.645 19.172 21.630 1.00 25.23 201 ASP A C 1
ATOM 1053 O O . ASP A 1 160 ? 39.534 18.387 21.972 1.00 24.71 201 ASP A O 1
ATOM 1058 N N . LEU A 1 161 ? 37.381 18.787 21.468 1.00 21.53 202 LEU A N 1
ATOM 1059 C CA . LEU A 1 161 ? 37.001 17.385 21.593 1.00 19.61 202 LEU A CA 1
ATOM 1060 C C . LEU A 1 161 ? 37.641 16.536 20.500 1.00 19.31 202 LEU A C 1
ATOM 1061 O O . LEU A 1 161 ? 37.755 16.954 19.342 1.00 20.70 202 LEU A O 1
ATOM 1066 N N . THR A 1 162 ? 38.045 15.323 20.869 1.00 20.03 203 THR A N 1
ATOM 1067 C CA . THR A 1 162 ? 38.741 14.416 19.967 1.00 20.74 203 THR A CA 1
ATOM 1068 C C . THR A 1 162 ? 37.999 13.087 19.858 1.00 18.57 203 THR A C 1
ATOM 1069 O O . THR A 1 162 ? 37.130 12.756 20.666 1.00 17.98 203 THR A O 1
ATOM 1073 N N . GLN A 1 163 ? 38.419 12.288 18.874 1.00 19.33 204 GLN A N 1
ATOM 1074 C CA . GLN A 1 163 ? 37.900 10.930 18.760 1.00 20.17 204 GLN A CA 1
ATOM 1075 C C . GLN A 1 163 ? 38.194 10.110 20.010 1.00 21.76 204 GLN A C 1
ATOM 1076 O O . GLN A 1 163 ? 37.324 9.374 20.492 1.00 19.48 204 GLN A O 1
ATOM 1082 N N . ALA A 1 164 ? 39.402 10.242 20.568 1.00 20.94 205 ALA A N 1
ATOM 1083 C CA . ALA A 1 164 ? 39.725 9.513 21.792 1.00 19.06 205 ALA A CA 1
ATOM 1084 C C . ALA A 1 164 ? 38.811 9.928 22.943 1.00 19.34 205 ALA A C 1
ATOM 1085 O O . ALA A 1 164 ? 38.444 9.098 23.783 1.00 19.24 205 ALA A O 1
ATOM 1087 N N . ASP A 1 165 ? 38.435 11.210 23.003 1.00 18.71 206 ASP A N 1
ATOM 1088 C CA . ASP A 1 165 ? 37.501 11.640 24.041 1.00 21.56 206 ASP A CA 1
ATOM 1089 C C . ASP A 1 165 ? 36.175 10.903 23.904 1.00 21.39 206 ASP A C 1
ATOM 1090 O O . ASP A 1 165 ? 35.612 10.427 24.895 1.00 18.16 206 ASP A O 1
ATOM 1095 N N . SER A 1 166 ? 35.673 10.788 22.674 1.00 17.55 207 SER A N 1
ATOM 1096 C CA . SER A 1 166 ? 34.393 10.119 22.457 1.00 19.11 207 SER A CA 1
ATOM 1097 C C . SER A 1 166 ? 34.492 8.630 22.741 1.00 18.70 207 SER A C 1
ATOM 1098 O O . SER A 1 166 ? 33.546 8.033 23.271 1.00 20.06 207 SER A O 1
ATOM 1101 N N . ILE A 1 167 ? 35.612 8.012 22.368 1.00 17.34 208 ILE A N 1
ATOM 1102 C CA . ILE A 1 167 ? 35.799 6.586 22.623 1.00 18.24 208 ILE A CA 1
ATOM 1103 C C . ILE A 1 167 ? 3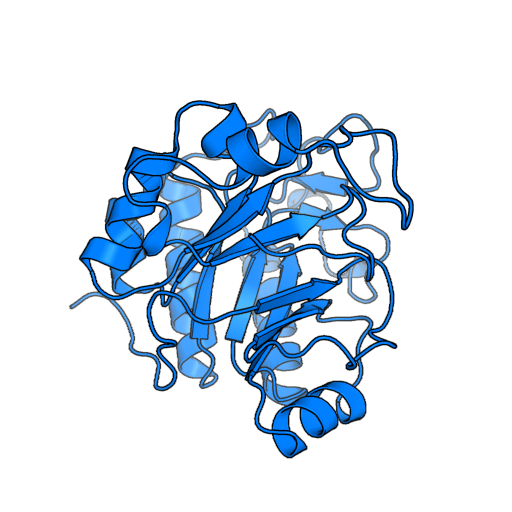5.763 6.318 24.122 1.00 20.39 208 ILE A C 1
ATOM 1104 O O . ILE A 1 167 ? 35.058 5.419 24.589 1.00 21.44 208 ILE A O 1
ATOM 1109 N N . SER A 1 168 ? 36.522 7.105 24.898 1.00 19.53 209 SER A N 1
ATOM 1110 C CA . SER A 1 168 ? 36.505 6.967 26.352 1.00 19.62 209 SER A CA 1
ATOM 1111 C C . SER A 1 168 ? 35.087 7.133 26.884 1.00 19.12 209 SER A C 1
ATOM 1112 O O . SER A 1 168 ? 34.625 6.350 27.723 1.00 19.57 209 SER A O 1
ATOM 1115 N N . PHE A 1 169 ? 34.393 8.164 26.401 1.00 17.12 210 PHE A N 1
ATOM 1116 C CA . PHE A 1 169 ? 33.062 8.509 26.897 1.00 16.81 210 PHE A CA 1
ATOM 1117 C C . PHE A 1 169 ? 32.055 7.429 26.541 1.00 19.07 210 PHE A C 1
ATOM 1118 O O . PHE A 1 169 ? 31.258 7.005 27.390 1.00 17.09 210 PHE A O 1
ATOM 1126 N N . VAL A 1 170 ? 32.085 6.965 25.289 1.00 17.84 211 VAL A N 1
ATOM 1127 C CA . VAL A 1 170 ? 31.120 5.963 24.852 1.00 18.97 211 VAL A CA 1
ATOM 1128 C C . VAL A 1 170 ? 31.340 4.657 25.611 1.00 18.69 211 VAL A C 1
ATOM 1129 O O . VAL A 1 170 ? 30.384 4.013 26.051 1.00 18.97 211 VAL A O 1
ATOM 1133 N N . ASN A 1 171 ? 32.600 4.256 25.808 1.00 19.27 212 ASN A N 1
ATOM 1134 C CA . ASN A 1 171 ? 32.817 3.024 26.553 1.00 15.23 212 ASN A CA 1
ATOM 1135 C C . ASN A 1 171 ? 32.439 3.191 28.020 1.00 19.79 212 ASN A C 1
ATOM 1136 O O . ASN A 1 171 ? 31.932 2.244 28.640 1.00 20.60 212 ASN A O 1
ATOM 1141 N N . PHE A 1 172 ? 32.649 4.389 28.577 1.00 16.69 213 PHE A N 1
ATOM 1142 C CA . PHE A 1 172 ? 32.171 4.703 29.923 1.00 20.14 213 PHE A CA 1
ATOM 1143 C C . PHE A 1 172 ? 30.657 4.565 30.018 1.00 18.36 213 PHE A C 1
ATOM 1144 O O . PHE A 1 172 ? 30.135 3.937 30.949 1.00 20.02 213 PHE A O 1
ATOM 1152 N N . LEU A 1 173 ? 29.936 5.161 29.063 1.00 17.85 214 LEU A N 1
ATOM 1153 C CA . LEU A 1 173 ? 28.480 5.036 29.033 1.00 16.41 214 LEU A CA 1
ATOM 1154 C C . LEU A 1 173 ? 28.054 3.580 28.889 1.00 17.93 214 LEU A C 1
ATOM 1155 O O . LEU A 1 173 ? 27.093 3.147 29.536 1.00 17.44 214 LEU A O 1
ATOM 1160 N N . ALA A 1 174 ? 28.754 2.807 28.042 1.00 17.44 215 ALA A N 1
ATOM 1161 C CA . ALA A 1 174 ? 28.372 1.416 27.806 1.00 21.00 215 ALA A CA 1
ATOM 1162 C C . ALA A 1 174 ? 28.554 0.573 29.061 1.00 19.51 215 ALA A C 1
ATOM 1163 O O . ALA A 1 174 ? 27.680 -0.223 29.421 1.00 17.82 215 ALA A O 1
ATOM 1165 N N . ASN A 1 175 ? 29.693 0.723 29.735 1.00 17.35 216 ASN A N 1
ATOM 1166 C CA . ASN A 1 175 ? 29.907 -0.032 30.961 1.00 17.91 216 ASN A CA 1
ATOM 1167 C C . ASN A 1 175 ? 28.887 0.353 32.026 1.00 19.60 216 ASN A C 1
ATOM 1168 O O . ASN A 1 175 ? 28.400 -0.509 32.765 1.00 21.79 216 ASN A O 1
ATOM 1173 N N . ALA A 1 176 ? 28.541 1.641 32.105 1.00 19.73 217 ALA A N 1
ATOM 1174 C CA . ALA A 1 176 ? 27.550 2.088 33.084 1.00 21.07 217 ALA A CA 1
ATOM 1175 C C . ALA A 1 176 ? 26.157 1.568 32.751 1.00 21.25 217 ALA A C 1
ATOM 1176 O O . ALA A 1 176 ? 25.398 1.174 33.654 1.00 20.73 217 ALA A O 1
ATOM 1178 N N . ALA A 1 177 ? 25.785 1.603 31.467 1.00 16.55 218 ALA A N 1
ATOM 1179 C CA . ALA A 1 177 ? 24.495 1.048 31.064 1.00 16.60 218 ALA A CA 1
ATOM 1180 C C . ALA A 1 177 ? 24.446 -0.449 31.339 1.00 19.44 218 ALA A C 1
ATOM 1181 O O . ALA A 1 177 ? 23.464 -0.962 31.889 1.00 18.60 218 ALA A O 1
ATOM 1183 N N . HIS A 1 178 ? 25.508 -1.173 30.974 1.00 17.91 219 HIS A N 1
ATOM 1184 C CA . HIS A 1 178 ? 25.485 -2.614 31.198 1.00 20.83 219 HIS A CA 1
ATOM 1185 C C . HIS A 1 178 ? 25.419 -2.932 32.685 1.00 22.51 219 HIS A C 1
ATOM 1186 O O . HIS A 1 178 ? 24.791 -3.920 33.077 1.00 22.38 219 HIS A O 1
ATOM 1193 N N . ALA A 1 179 ? 26.021 -2.082 33.524 1.00 18.95 220 ALA A N 1
ATOM 1194 C CA . ALA A 1 179 ? 25.983 -2.304 34.969 1.00 20.72 220 ALA A CA 1
ATOM 1195 C C . ALA A 1 179 ? 24.578 -2.134 35.511 1.00 19.73 220 ALA A C 1
ATOM 1196 O O . ALA A 1 179 ? 24.251 -2.684 36.570 1.00 21.59 220 ALA A O 1
ATOM 1198 N N . ARG A 1 180 ? 23.753 -1.384 34.795 1.00 21.36 221 ARG A N 1
ATOM 1199 C CA . ARG A 1 180 ? 22.357 -1.175 35.147 1.00 20.72 221 ARG A CA 1
ATOM 1200 C C . ARG A 1 180 ? 21.432 -2.094 34.366 1.00 21.88 221 ARG A C 1
ATOM 1201 O O . ARG A 1 180 ? 20.216 -1.865 34.343 1.00 22.40 221 ARG A O 1
ATOM 1209 N N . ASN A 1 181 ? 21.988 -3.133 33.733 1.00 18.88 222 ASN A N 1
ATOM 1210 C CA . ASN A 1 181 ? 21.231 -4.144 32.989 1.00 20.71 222 ASN A CA 1
ATOM 1211 C C . ASN A 1 181 ? 20.530 -3.575 31.761 1.00 21.25 222 ASN A C 1
ATOM 1212 O O . ASN A 1 181 ? 19.445 -4.036 31.382 1.00 24.62 222 ASN A O 1
ATOM 1217 N N . MET A 1 182 ? 21.128 -2.571 31.125 1.00 20.28 223 MET A N 1
ATOM 1218 C CA . MET A 1 182 ? 20.583 -2.017 29.898 1.00 17.92 223 MET A CA 1
ATOM 1219 C C . MET A 1 182 ? 21.580 -2.169 28.760 1.00 24.23 223 MET A C 1
ATOM 1220 O O . MET A 1 182 ? 22.799 -2.133 28.968 1.00 20.72 223 MET A O 1
ATOM 1225 N N . SER A 1 183 ? 21.041 -2.319 27.553 1.00 19.74 224 SER A N 1
ATOM 1226 C CA . SER A 1 183 ? 21.826 -2.307 26.331 1.00 18.89 224 SER A CA 1
ATOM 1227 C C . SER A 1 183 ? 22.061 -0.869 25.869 1.00 20.29 224 SER A C 1
ATOM 1228 O O . SER A 1 183 ? 21.453 0.082 26.369 1.00 20.84 224 SER A O 1
ATOM 1231 N N . ILE A 1 184 ? 22.963 -0.717 24.901 1.00 19.67 225 ILE A N 1
ATOM 1232 C CA . ILE A 1 184 ? 23.382 0.590 24.413 1.00 16.82 225 ILE A CA 1
ATOM 1233 C C . ILE A 1 184 ? 23.810 0.436 22.958 1.00 15.89 225 ILE A C 1
ATOM 1234 O O . ILE A 1 184 ? 24.122 -0.660 22.493 1.00 17.86 225 ILE A O 1
ATOM 1239 N N . GLY A 1 185 ? 23.826 1.548 22.226 1.00 19.57 226 GLY A N 1
ATOM 1240 C CA . GLY A 1 185 ? 24.360 1.541 20.879 1.00 18.93 226 GLY A CA 1
ATOM 1241 C C . GLY A 1 185 ? 25.061 2.846 20.558 1.00 16.83 226 GLY A C 1
ATOM 1242 O O . GLY A 1 185 ? 24.967 3.819 21.304 1.00 18.52 226 GLY A O 1
ATOM 1243 N N . LEU A 1 186 ? 25.757 2.844 19.418 1.00 17.31 227 LEU A N 1
ATOM 1244 C CA . LEU A 1 186 ? 26.508 4.001 18.945 1.00 18.33 227 LEU A CA 1
ATOM 1245 C C . LEU A 1 186 ? 25.650 4.835 17.995 1.00 18.24 227 LEU A C 1
ATOM 1246 O O . LEU A 1 186 ? 25.186 4.330 16.972 1.00 19.56 227 LEU A O 1
ATOM 1251 N N . LYS A 1 187 ? 25.465 6.112 18.321 1.00 16.03 228 LYS A N 1
ATOM 1252 C CA . LYS A 1 187 ? 24.739 7.048 17.464 1.00 17.29 228 LYS A CA 1
ATOM 1253 C C . LYS A 1 187 ? 25.731 7.661 16.481 1.00 19.19 228 LYS A C 1
ATOM 1254 O O . LYS A 1 187 ? 26.610 8.431 16.883 1.00 17.33 228 LYS A O 1
ATOM 1260 N N . ASN A 1 188 ? 25.580 7.336 15.194 1.00 17.14 229 ASN A N 1
ATOM 1261 C CA . ASN A 1 188 ? 26.447 7.863 14.111 1.00 17.92 229 ASN A CA 1
ATOM 1262 C C . ASN A 1 188 ? 27.905 7.641 14.505 1.00 21.03 229 ASN A C 1
ATOM 1263 O O . ASN A 1 188 ? 28.259 6.510 14.852 1.00 20.95 229 ASN A O 1
ATOM 1268 N N . ALA A 1 189 ? 28.765 8.662 14.442 1.00 19.04 230 ALA A N 1
ATOM 1269 C CA . ALA A 1 189 ? 30.149 8.571 14.930 1.00 18.41 230 ALA A CA 1
ATOM 1270 C C . ALA A 1 189 ? 30.902 7.416 14.281 1.00 23.81 230 ALA A C 1
ATOM 1271 O O . ALA A 1 189 ? 31.636 6.677 14.944 1.00 20.96 230 ALA A O 1
ATOM 1273 N N . GLY A 1 190 ? 30.741 7.272 12.959 1.00 20.57 231 GLY A N 1
ATOM 1274 C CA . GLY A 1 190 ? 31.311 6.129 12.262 1.00 21.60 231 GLY A CA 1
ATOM 1275 C C . GLY A 1 190 ? 32.816 5.964 12.430 1.00 24.80 231 GLY A C 1
ATOM 1276 O O . GLY A 1 190 ? 33.327 4.840 12.390 1.00 25.69 231 GLY A O 1
ATOM 1277 N N . ASP A 1 191 ? 33.551 7.074 12.591 1.00 20.53 232 ASP A N 1
ATOM 1278 C CA . ASP A 1 191 ? 35.014 6.993 12.672 1.00 22.61 232 ASP A CA 1
ATOM 1279 C C . ASP A 1 191 ? 35.498 6.197 13.877 1.00 23.12 232 ASP A C 1
ATOM 1280 O O . ASP A 1 191 ? 36.611 5.648 13.837 1.00 26.19 232 ASP A O 1
ATOM 1285 N N . ILE A 1 192 ? 34.712 6.130 14.957 1.00 20.17 233 ILE A N 1
ATOM 1286 C CA . ILE A 1 192 ? 35.165 5.471 16.187 1.00 24.17 233 ILE A CA 1
ATOM 1287 C C . ILE A 1 192 ? 34.598 4.066 16.351 1.00 23.44 233 ILE A C 1
ATOM 1288 O O . ILE A 1 192 ? 34.838 3.429 17.388 1.00 22.28 233 ILE A O 1
ATOM 1293 N N . ILE A 1 193 ? 33.859 3.561 15.355 1.00 24.54 234 ILE A N 1
ATOM 1294 C CA . ILE A 1 193 ? 33.263 2.225 15.460 1.00 29.31 234 ILE A CA 1
ATOM 1295 C C . ILE A 1 193 ? 34.254 1.164 15.944 1.00 25.54 234 ILE A C 1
ATOM 1296 O O . ILE A 1 193 ? 33.914 0.422 16.876 1.00 23.26 234 ILE A O 1
ATOM 1301 N N . PRO A 1 194 ? 35.451 1.012 15.352 1.00 25.79 235 PRO A N 1
ATOM 1302 C CA . PRO A 1 194 ? 36.338 -0.086 15.776 1.00 22.08 235 PRO A CA 1
ATOM 1303 C C . PRO A 1 194 ? 36.649 -0.082 17.257 1.00 26.37 235 PRO A C 1
ATOM 1304 O O . PRO A 1 194 ? 36.869 -1.148 17.839 1.00 27.73 235 PRO A O 1
ATOM 1308 N N . SER A 1 195 ? 36.656 1.092 17.883 1.00 21.82 236 SER A N 1
ATOM 1309 C CA . SER A 1 195 ? 37.108 1.234 19.257 1.00 25.91 236 SER A CA 1
ATOM 1310 C C . SER A 1 195 ? 36.005 1.056 20.290 1.00 24.38 236 SER A C 1
ATOM 1311 O O . SER A 1 195 ? 36.321 0.993 21.484 1.00 23.68 236 SER A O 1
ATOM 1314 N N . VAL A 1 196 ? 34.738 0.974 19.867 1.00 22.00 237 VAL A N 1
ATOM 1315 C CA . VAL A 1 196 ? 33.615 0.861 20.798 1.00 20.90 237 VAL A CA 1
ATOM 1316 C C . VAL A 1 196 ? 32.672 -0.290 20.459 1.00 22.93 237 VAL A C 1
ATOM 1317 O O . VAL A 1 196 ? 31.815 -0.645 21.276 1.00 21.43 237 VAL A O 1
ATOM 1321 N N . ILE A 1 197 ? 32.815 -0.888 19.270 1.00 24.17 238 ILE A N 1
ATOM 1322 C CA . ILE A 1 197 ? 31.778 -1.804 18.786 1.00 23.29 238 ILE A CA 1
ATOM 1323 C C . ILE A 1 197 ? 31.581 -3.001 19.718 1.00 24.10 238 ILE A C 1
ATOM 1324 O O . ILE A 1 197 ? 30.449 -3.470 19.898 1.00 23.07 238 ILE A O 1
ATOM 1329 N N . LYS A 1 198 ? 32.652 -3.505 20.341 1.00 24.10 239 LYS A N 1
ATOM 1330 C CA . LYS A 1 198 ? 32.501 -4.666 21.218 1.00 25.97 239 LYS A CA 1
ATOM 1331 C C . LYS A 1 198 ? 31.568 -4.379 22.387 1.00 25.49 239 LYS A C 1
ATOM 1332 O O . LYS A 1 198 ? 30.971 -5.307 22.945 1.00 24.30 239 LYS A O 1
ATOM 1336 N N . ASN A 1 199 ? 31.439 -3.113 22.778 1.00 22.58 240 ASN A N 1
ATOM 1337 C CA . ASN A 1 199 ? 30.572 -2.700 23.868 1.00 20.66 240 ASN A CA 1
ATOM 1338 C C . ASN A 1 199 ? 29.175 -2.321 23.387 1.00 21.35 240 ASN A C 1
ATOM 1339 O O . ASN A 1 199 ? 28.306 -2.039 24.219 1.00 21.54 240 ASN A O 1
ATOM 1344 N N . MET A 1 200 ? 28.946 -2.286 22.071 1.00 21.36 241 MET A N 1
ATOM 1345 C CA . MET A 1 200 ? 27.693 -1.803 21.499 1.00 19.91 241 MET A CA 1
ATOM 1346 C C . MET A 1 200 ? 26.772 -2.968 21.159 1.00 23.61 241 MET A C 1
ATOM 1347 O O . MET A 1 200 ? 27.229 -4.033 20.748 1.00 21.62 241 MET A O 1
ATOM 1352 N N . GLN A 1 201 ? 25.463 -2.750 21.303 1.00 19.48 242 GLN A N 1
ATOM 1353 C CA . GLN A 1 201 ? 24.493 -3.734 20.833 1.00 24.20 242 GLN A CA 1
ATOM 1354 C C . GLN A 1 201 ? 23.866 -3.354 19.492 1.00 23.57 242 GLN A C 1
ATOM 1355 O O . GLN A 1 201 ? 23.195 -4.198 18.881 1.00 21.37 242 GLN A O 1
ATOM 1361 N N . TRP A 1 202 ? 24.069 -2.125 19.025 1.00 21.24 243 TRP A N 1
ATOM 1362 C CA . TRP A 1 202 ? 23.560 -1.685 17.728 1.00 19.62 243 TRP A CA 1
ATOM 1363 C C . TRP A 1 202 ? 24.262 -0.393 17.341 1.00 20.36 243 TRP A C 1
ATOM 1364 O O . TRP A 1 202 ? 25.000 0.207 18.129 1.00 20.39 243 TRP A O 1
ATOM 1375 N N . SER A 1 203 ? 23.970 0.049 16.123 1.00 19.29 244 SER A N 1
ATOM 1376 C CA . SER A 1 203 ? 24.201 1.403 15.645 1.00 17.68 244 SER A CA 1
ATOM 1377 C C . SER A 1 203 ? 22.853 2.079 15.427 1.00 20.77 244 SER A C 1
ATOM 1378 O O . SER A 1 203 ? 21.919 1.455 14.921 1.00 20.58 244 SER A O 1
ATOM 1381 N N . VAL A 1 204 ? 22.734 3.343 15.814 1.00 19.61 245 VAL A N 1
ATOM 1382 C CA . VAL A 1 204 ? 21.675 4.200 15.285 1.00 17.78 245 VAL A CA 1
ATOM 1383 C C . VAL A 1 204 ? 22.340 5.116 14.270 1.00 21.50 245 VAL A C 1
ATOM 1384 O O . VAL A 1 204 ? 23.264 5.866 14.618 1.00 20.73 245 VAL A O 1
ATOM 1388 N N . ASN A 1 205 ? 21.904 5.036 13.009 1.00 19.02 246 ASN A N 1
ATOM 1389 C CA . ASN A 1 205 ? 22.483 5.842 11.947 1.00 18.87 246 ASN A CA 1
ATOM 1390 C C . ASN A 1 205 ? 21.445 6.767 11.341 1.00 21.21 246 ASN A C 1
ATOM 1391 O O . ASN A 1 205 ? 20.309 6.354 11.074 1.00 22.48 246 ASN A O 1
ATOM 1396 N N . GLU A 1 206 ? 21.849 8.007 11.090 1.00 18.54 247 GLU A N 1
ATOM 1397 C CA . GLU A 1 206 ? 21.054 8.935 10.292 1.00 20.38 247 GLU A CA 1
ATOM 1398 C C . GLU A 1 206 ? 21.723 9.161 8.942 1.00 23.08 247 GLU A C 1
ATOM 1399 O O . GLU A 1 206 ? 22.891 9.554 8.882 1.00 23.25 247 GLU A O 1
ATOM 1405 N N . GLN A 1 207 ? 20.979 8.917 7.864 1.00 19.85 248 GLN A N 1
ATOM 1406 C CA . GLN A 1 207 ? 21.279 9.452 6.537 1.00 26.66 248 GLN A CA 1
ATOM 1407 C C . GLN A 1 207 ? 22.537 8.891 5.891 1.00 28.93 248 GLN A C 1
ATOM 1408 O O . GLN A 1 207 ? 23.111 9.550 5.017 1.00 24.40 248 GLN A O 1
ATOM 1414 N N . CYS A 1 208 ? 22.989 7.688 6.247 1.00 23.46 249 CYS A N 1
ATOM 1415 C CA . CYS A 1 208 ? 24.159 7.164 5.544 1.00 23.17 249 CYS A CA 1
ATOM 1416 C C . CYS A 1 208 ? 23.893 7.001 4.052 1.00 27.22 249 CYS A C 1
ATOM 1417 O O . CYS A 1 208 ? 24.819 7.114 3.240 1.00 30.52 249 CYS A O 1
ATOM 1420 N N . ALA A 1 209 ? 22.635 6.751 3.670 1.00 28.56 250 ALA A N 1
ATOM 1421 C CA . ALA A 1 209 ? 22.323 6.584 2.253 1.00 33.02 250 ALA A CA 1
ATOM 1422 C C . ALA A 1 209 ? 22.495 7.895 1.502 1.00 37.93 250 ALA A C 1
ATOM 1423 O O . ALA A 1 209 ? 22.984 7.912 0.366 1.00 40.02 250 ALA A O 1
ATOM 1425 N N . GLN A 1 210 ? 22.123 9.003 2.136 1.00 32.76 251 GLN A N 1
ATOM 1426 C CA . GLN A 1 210 ? 22.208 10.312 1.507 1.00 33.13 251 GLN A CA 1
ATOM 1427 C C . GLN A 1 210 ? 23.654 10.749 1.290 1.00 41.23 251 GLN A C 1
ATOM 1428 O O . GLN A 1 210 ? 23.938 11.482 0.331 1.00 40.43 251 GLN A O 1
ATOM 1434 N N . TYR A 1 211 ? 24.587 10.279 2.131 1.00 35.73 252 TYR A N 1
ATOM 1435 C CA . TYR A 1 211 ? 25.963 10.774 2.134 1.00 34.22 252 TYR A CA 1
ATOM 1436 C C . TYR A 1 211 ? 27.001 9.697 1.839 1.00 37.97 252 TYR A C 1
ATOM 1437 O O . TYR A 1 211 ? 28.184 9.889 2.147 1.00 39.39 252 TYR A O 1
ATOM 1446 N N . ASN A 1 212 ? 26.599 8.576 1.241 1.00 30.86 253 ASN A N 1
ATOM 1447 C CA . ASN A 1 212 ? 27.548 7.566 0.776 1.00 33.68 253 ASN A CA 1
ATOM 1448 C C . ASN A 1 212 ? 28.393 7.003 1.913 1.00 39.59 253 ASN A C 1
ATOM 1449 O O . ASN A 1 212 ? 29.603 6.813 1.759 1.00 32.58 253 ASN A O 1
ATOM 1454 N N . GLU A 1 213 ? 27.765 6.727 3.062 1.00 31.93 254 GLU A N 1
ATOM 1455 C CA . GLU A 1 213 ? 28.489 6.170 4.204 1.00 34.58 254 GLU A CA 1
ATOM 1456 C C . GLU A 1 213 ? 27.924 4.861 4.744 1.00 32.52 254 GLU A C 1
ATOM 1457 O O . GLU A 1 213 ? 28.319 4.457 5.843 1.00 28.40 254 GLU A O 1
ATOM 1463 N N . CYS A 1 214 ? 27.006 4.190 4.050 1.00 30.48 255 CYS A N 1
ATOM 1464 C CA . CYS A 1 214 ? 26.379 3.048 4.714 1.00 32.01 255 CYS A CA 1
ATOM 1465 C C . CYS A 1 214 ? 27.349 1.879 4.861 1.00 29.14 255 CYS A C 1
ATOM 1466 O O . CYS A 1 214 ? 27.196 1.064 5.777 1.00 30.40 255 CYS A O 1
ATOM 1469 N N . ASP A 1 215 ? 28.352 1.782 3.979 1.00 30.84 256 ASP A N 1
ATOM 1470 C CA . ASP A 1 215 ? 29.381 0.759 4.140 1.00 33.15 256 ASP A CA 1
ATOM 1471 C C . ASP A 1 215 ? 30.100 0.883 5.474 1.00 34.04 256 ASP A C 1
ATOM 1472 O O . ASP A 1 215 ? 30.531 -0.128 6.041 1.00 35.19 256 ASP A O 1
ATOM 1477 N N . THR A 1 216 ? 30.256 2.107 5.984 1.00 27.56 257 THR A N 1
ATOM 1478 C CA . THR A 1 216 ? 30.918 2.276 7.271 1.00 29.87 257 THR A CA 1
ATOM 1479 C C . THR A 1 216 ? 30.132 1.582 8.373 1.00 30.39 257 THR A C 1
ATOM 1480 O O . THR A 1 216 ? 30.708 0.907 9.235 1.00 28.95 257 THR A O 1
ATOM 1484 N N . TYR A 1 217 ? 28.809 1.713 8.342 1.00 27.03 258 TYR A N 1
ATOM 1485 C CA . TYR A 1 217 ? 27.957 1.192 9.400 1.00 25.94 258 TYR A CA 1
ATOM 1486 C C . TYR A 1 217 ? 27.566 -0.265 9.189 1.00 32.79 258 TYR A C 1
ATOM 1487 O O . TYR A 1 217 ? 27.088 -0.903 10.136 1.00 27.40 258 TYR A O 1
ATOM 1496 N N . ALA A 1 218 ? 27.796 -0.811 7.990 1.00 31.68 259 ALA A N 1
ATOM 1497 C CA . ALA A 1 218 ? 27.456 -2.198 7.697 1.00 35.97 259 ALA A CA 1
ATOM 1498 C C . ALA A 1 218 ? 28.276 -3.197 8.501 1.00 36.03 259 ALA A C 1
ATOM 1499 O O . ALA A 1 218 ? 27.920 -4.380 8.522 1.00 32.84 259 ALA A O 1
ATOM 1501 N N . VAL A 1 219 ? 29.356 -2.763 9.159 1.00 29.95 260 VAL A N 1
ATOM 1502 C CA . VAL A 1 219 ? 30.117 -3.667 10.016 1.00 25.97 260 VAL A CA 1
ATOM 1503 C C . VAL A 1 219 ? 29.292 -4.142 11.213 1.00 26.19 260 VAL A C 1
ATOM 1504 O O . VAL A 1 219 ? 29.572 -5.205 11.777 1.00 31.78 260 VAL A O 1
ATOM 1508 N N . PHE A 1 220 ? 28.248 -3.398 11.601 1.00 25.25 261 PHE A N 1
ATOM 1509 C CA . PHE A 1 220 ? 27.417 -3.862 12.712 1.00 28.64 261 PHE A CA 1
ATOM 1510 C C . PHE A 1 220 ? 26.692 -5.150 12.351 1.00 35.01 261 PHE A C 1
ATOM 1511 O O . PHE A 1 220 ? 26.870 -6.157 13.060 1.00 32.68 261 PHE A O 1
ATOM 1519 N N . PRO A 1 221 ? 25.885 -5.211 11.281 1.00 32.91 262 PRO A N 1
ATOM 1520 C CA . PRO A 1 221 ? 25.245 -6.495 10.952 1.00 31.49 262 PRO A CA 1
ATOM 1521 C C . PRO A 1 221 ? 26.228 -7.574 10.548 1.00 38.50 262 PRO A C 1
ATOM 1522 O O . PRO A 1 221 ? 25.949 -8.758 10.770 1.00 39.74 262 PRO A O 1
ATOM 1526 N N . GLN A 1 222 ? 27.378 -7.207 9.977 1.00 34.68 263 GLN A N 1
ATOM 1527 C CA . GLN A 1 222 ? 28.421 -8.193 9.726 1.00 36.67 263 GLN A CA 1
ATOM 1528 C C . GLN A 1 222 ? 28.887 -8.853 11.016 1.00 43.31 263 GLN A C 1
ATOM 1529 O O . GLN A 1 222 ? 29.402 -9.975 10.979 1.00 46.20 263 GLN A O 1
ATOM 1535 N N . ASN A 1 223 ? 28.700 -8.189 12.159 1.00 38.30 264 ASN A N 1
ATOM 1536 C CA . ASN A 1 223 ? 28.981 -8.769 13.466 1.00 37.32 264 ASN A CA 1
ATOM 1537 C C . ASN A 1 223 ? 27.710 -9.081 14.247 1.00 35.31 264 ASN A C 1
ATOM 1538 O O . ASN A 1 223 ? 27.741 -9.137 15.482 1.00 37.55 264 ASN A O 1
ATOM 1543 N N . GLY A 1 224 ? 26.590 -9.280 13.556 1.00 34.47 265 GLY A N 1
ATOM 1544 C CA . GLY A 1 224 ? 25.374 -9.697 14.225 1.00 33.53 265 GLY A CA 1
ATOM 1545 C C . GLY A 1 224 ? 24.629 -8.616 14.972 1.00 36.65 265 GLY A C 1
ATOM 1546 O O . GLY A 1 224 ? 23.804 -8.932 15.835 1.00 35.78 265 GLY A O 1
ATOM 1547 N N . LYS A 1 225 ? 24.878 -7.343 14.664 1.00 29.84 266 LYS A N 1
ATOM 1548 C CA . LYS A 1 225 ? 24.217 -6.286 15.394 1.00 28.30 266 LYS A CA 1
ATOM 1549 C C . LYS A 1 225 ? 23.446 -5.388 14.431 1.00 24.67 266 LYS A C 1
ATOM 1550 O O . LYS A 1 225 ? 23.916 -5.122 13.321 1.00 27.30 266 LYS A O 1
ATOM 1556 N N . PRO A 1 226 ? 22.250 -4.945 14.804 1.00 25.14 267 PRO A N 1
ATOM 1557 C CA . PRO A 1 226 ? 21.423 -4.190 13.860 1.00 24.57 267 PRO A CA 1
ATOM 1558 C C . PRO A 1 226 ? 21.922 -2.762 13.688 1.00 23.27 267 PRO A C 1
ATOM 1559 O O . PRO A 1 226 ? 22.654 -2.223 14.524 1.00 24.45 267 PRO A O 1
ATOM 1563 N N . VAL A 1 227 ? 21.552 -2.171 12.553 1.00 21.29 268 VAL A N 1
ATOM 1564 C CA . VAL A 1 227 ? 21.664 -0.732 12.345 1.00 20.74 268 VAL A CA 1
ATOM 1565 C C . VAL A 1 227 ? 20.243 -0.194 12.318 1.00 23.76 268 VAL A C 1
ATOM 1566 O O . VAL A 1 227 ? 19.462 -0.521 11.413 1.00 27.16 268 VAL A O 1
ATOM 1570 N N . PHE A 1 228 ? 19.915 0.623 13.302 1.00 20.95 269 PHE A N 1
ATOM 1571 C CA . PHE A 1 228 ? 18.630 1.311 13.340 1.00 21.48 269 PHE A CA 1
ATOM 1572 C C . PHE A 1 228 ? 18.797 2.583 12.522 1.00 23.43 269 PHE A C 1
ATOM 1573 O O . PHE A 1 228 ? 19.430 3.548 12.961 1.00 20.86 269 PHE A O 1
ATOM 1581 N N . HIS A 1 229 ? 18.253 2.561 11.306 1.00 22.11 270 HIS A N 1
ATOM 1582 C CA . HIS A 1 229 ? 18.658 3.460 10.234 1.00 24.61 270 HIS A CA 1
ATOM 1583 C C . HIS A 1 229 ? 17.529 4.428 9.910 1.00 24.66 270 HIS A C 1
ATOM 1584 O O . HIS A 1 229 ? 16.412 4.000 9.605 1.00 24.43 270 HIS A O 1
ATOM 1591 N N . ILE A 1 230 ? 17.826 5.730 9.954 1.00 22.04 271 ILE A N 1
ATOM 1592 C CA . ILE A 1 230 ? 16.846 6.784 9.681 1.00 20.89 271 ILE A CA 1
ATOM 1593 C C . ILE A 1 230 ? 17.242 7.525 8.414 1.00 24.23 271 ILE A C 1
ATOM 1594 O O . ILE A 1 230 ? 18.412 7.879 8.238 1.00 20.84 271 ILE A O 1
ATOM 1599 N N . GLU A 1 231 ? 16.265 7.784 7.536 1.00 22.92 272 GLU A N 1
ATOM 1600 C CA . GLU A 1 231 ? 16.446 8.735 6.448 1.00 22.62 272 GLU A CA 1
ATOM 1601 C C . GLU A 1 231 ? 15.337 9.774 6.517 1.00 26.82 272 GLU A C 1
ATOM 1602 O O . GLU A 1 231 ? 14.232 9.493 6.993 1.00 25.79 272 GLU A O 1
ATOM 1608 N N . TYR A 1 232 ? 15.647 10.981 6.040 1.00 23.50 273 TYR A N 1
ATOM 1609 C CA . TYR A 1 232 ? 14.762 12.141 6.145 1.00 24.11 273 TYR A CA 1
ATOM 1610 C C . TYR A 1 232 ? 14.511 12.697 4.748 1.00 26.14 273 TYR A C 1
ATOM 1611 O O . TYR A 1 232 ? 15.009 13.775 4.398 1.00 28.94 273 TYR A O 1
ATOM 1620 N N . PRO A 1 233 ? 13.728 11.999 3.927 1.00 27.39 274 PRO A N 1
ATOM 1621 C CA . PRO A 1 233 ? 13.627 12.393 2.510 1.00 27.69 274 PRO A CA 1
ATOM 1622 C C . PRO A 1 233 ? 12.892 13.706 2.271 1.00 31.55 274 PRO A C 1
ATOM 1623 O O . PRO A 1 233 ? 13.075 14.301 1.201 1.00 36.16 274 PRO A O 1
ATOM 1627 N N . LYS A 1 234 ? 12.065 14.176 3.208 1.00 28.69 275 LYS A N 1
ATOM 1628 C CA . LYS A 1 234 ? 11.383 15.456 3.029 1.00 30.32 275 LYS A CA 1
ATOM 1629 C C . LYS A 1 234 ? 12.283 16.648 3.324 1.00 31.53 275 LYS A C 1
ATOM 1630 O O . LYS A 1 234 ? 11.872 17.790 3.098 1.00 32.85 275 LYS A O 1
ATOM 1636 N N . GLY A 1 235 ? 13.490 16.419 3.823 1.00 33.32 276 GLY A N 1
ATOM 1637 C CA . GLY A 1 235 ? 14.394 17.518 4.085 1.00 34.66 276 GLY A CA 1
ATOM 1638 C C . GLY A 1 235 ? 14.283 18.021 5.507 1.00 43.00 276 GLY A C 1
ATOM 1639 O O . GLY A 1 235 ? 13.576 17.466 6.351 1.00 41.72 276 GLY A O 1
ATOM 1640 N N . ASP A 1 236 ? 14.993 19.114 5.768 1.00 39.16 277 ASP A N 1
ATOM 1641 C CA . ASP A 1 236 ? 15.173 19.577 7.138 1.00 44.48 277 ASP A CA 1
ATOM 1642 C C . ASP A 1 236 ? 14.169 20.643 7.561 1.00 40.88 277 ASP A C 1
ATOM 1643 O O . ASP A 1 236 ? 14.271 21.147 8.683 1.00 48.27 277 ASP A O 1
ATOM 1648 N N . LYS A 1 237 ? 13.188 20.979 6.721 1.00 35.41 278 LYS A N 1
ATOM 1649 C CA . LYS A 1 237 ? 12.232 22.023 7.056 1.00 47.39 278 LYS A CA 1
ATOM 1650 C C . LYS A 1 237 ? 10.774 21.619 6.862 1.00 56.49 278 LYS A C 1
ATOM 1651 O O . LYS A 1 237 ? 9.887 22.442 7.112 1.00 71.91 278 LYS A O 1
ATOM 1653 N N . THR A 1 238 ? 10.499 20.391 6.430 1.00 40.91 279 THR A N 1
ATOM 1654 C CA . THR A 1 238 ? 9.143 19.926 6.160 1.00 31.52 279 THR A CA 1
ATOM 1655 C C . THR A 1 238 ? 8.856 18.724 7.048 1.00 30.65 279 THR A C 1
ATOM 1656 O O . THR A 1 238 ? 9.574 17.721 6.986 1.00 31.46 279 THR A O 1
ATOM 1660 N N . ASN A 1 239 ? 7.811 18.827 7.867 1.00 28.03 280 ASN A N 1
ATOM 1661 C CA . ASN A 1 239 ? 7.336 17.725 8.693 1.00 28.73 280 ASN A CA 1
ATOM 1662 C C . ASN A 1 239 ? 5.838 17.612 8.489 1.00 26.88 280 ASN A C 1
ATOM 1663 O O . ASN A 1 239 ? 5.110 18.586 8.715 1.00 29.50 280 ASN A O 1
ATOM 1668 N N . ASN A 1 240 ? 5.375 16.441 8.057 1.00 25.74 281 ASN A N 1
ATOM 1669 C CA . ASN A 1 240 ? 3.943 16.233 7.874 1.00 25.90 281 ASN A CA 1
ATOM 1670 C C . ASN A 1 240 ? 3.667 14.732 7.829 1.00 26.46 281 ASN A C 1
ATOM 1671 O O . ASN A 1 240 ? 4.581 13.908 7.885 1.00 26.23 281 ASN A O 1
ATOM 1676 N N . ASP A 1 241 ? 2.384 14.380 7.752 1.00 25.73 282 ASP A N 1
ATOM 1677 C CA . ASP A 1 241 ? 1.977 12.983 7.772 1.00 25.32 282 ASP A CA 1
ATOM 1678 C C . ASP A 1 241 ? 1.742 12.433 6.369 1.00 32.46 282 ASP A C 1
ATOM 1679 O O . ASP A 1 241 ? 1.101 11.388 6.213 1.00 31.54 282 ASP A O 1
ATOM 1684 N N . LEU A 1 242 ? 2.238 13.122 5.347 1.00 28.97 283 LEU A N 1
ATOM 1685 C CA . LEU A 1 242 ? 2.056 12.693 3.973 1.00 26.94 283 LEU A CA 1
ATOM 1686 C C . LEU A 1 242 ? 3.279 11.913 3.502 1.00 30.39 283 LEU A C 1
ATOM 1687 O O . LEU A 1 242 ? 4.330 11.912 4.135 1.00 29.00 283 LEU A O 1
ATOM 1692 N N . SER A 1 243 ? 3.131 11.232 2.372 1.00 37.66 284 SER A N 1
ATOM 1693 C CA . SER A 1 243 ? 4.128 10.260 1.960 1.00 35.63 284 SER A CA 1
ATOM 1694 C C . SER A 1 243 ? 5.251 10.914 1.155 1.00 40.31 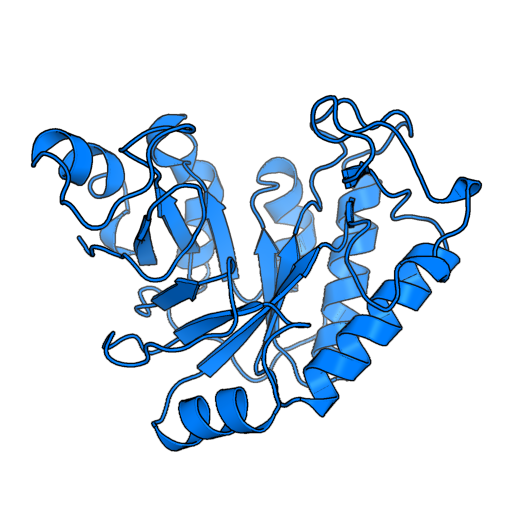284 SER A C 1
ATOM 1695 O O . SER A 1 243 ? 5.288 12.128 0.940 1.00 38.12 284 SER A O 1
ATOM 1698 N N . VAL A 1 244 ? 6.189 10.089 0.702 1.00 46.30 285 VAL A N 1
ATOM 1699 C CA . VAL A 1 244 ? 7.254 10.537 -0.179 1.00 41.37 285 VAL A CA 1
ATOM 1700 C C . VAL A 1 244 ? 7.119 9.808 -1.510 1.00 41.71 285 VAL A C 1
ATOM 1701 O O . VAL A 1 244 ? 6.392 8.824 -1.637 1.00 41.54 285 VAL A O 1
ATOM 1705 N N . THR A 1 245 ? 7.835 10.310 -2.508 1.00 40.35 286 THR A N 1
ATOM 1706 C CA . THR A 1 245 ? 7.813 9.681 -3.815 1.00 46.28 286 THR A CA 1
ATOM 1707 C C . THR A 1 245 ? 8.463 8.301 -3.754 1.00 50.62 286 THR A C 1
ATOM 1708 O O . THR A 1 245 ? 9.223 7.977 -2.835 1.00 44.43 286 THR A O 1
ATOM 1712 N N . ALA A 1 246 ? 8.150 7.479 -4.757 1.00 46.02 287 ALA A N 1
ATOM 1713 C CA . ALA A 1 246 ? 8.781 6.167 -4.852 1.00 43.59 287 ALA A CA 1
ATOM 1714 C C . ALA A 1 246 ? 10.290 6.300 -5.009 1.00 47.63 287 ALA A C 1
ATOM 1715 O O . ALA A 1 246 ? 11.056 5.496 -4.460 1.00 47.54 287 ALA A O 1
ATOM 1717 N N . SER A 1 247 ? 10.733 7.324 -5.743 1.00 47.77 288 SER A N 1
ATOM 1718 C CA . SER A 1 247 ? 12.160 7.547 -5.954 1.00 46.12 288 SER A CA 1
ATOM 1719 C C . SER A 1 247 ? 12.862 7.904 -4.651 1.00 48.63 288 SER A C 1
ATOM 1720 O O . SER A 1 247 ? 13.937 7.373 -4.349 1.00 44.97 288 SER A O 1
ATOM 1723 N N . GLN A 1 248 ? 12.275 8.821 -3.873 1.00 42.91 289 GLN A N 1
ATOM 1724 C CA . GLN A 1 248 ? 12.844 9.168 -2.573 1.00 44.20 289 GLN A CA 1
ATOM 1725 C C . GLN A 1 248 ? 12.846 7.968 -1.633 1.00 39.39 289 GLN A C 1
ATOM 1726 O O . GLN A 1 248 ? 13.798 7.766 -0.868 1.00 39.75 289 GLN A O 1
ATOM 1732 N N . LYS A 1 249 ? 11.785 7.161 -1.671 1.00 39.28 290 LYS A N 1
ATOM 1733 C CA . LYS A 1 249 ? 11.749 5.954 -0.855 1.00 35.48 290 LYS A CA 1
ATOM 1734 C C . LYS A 1 249 ? 12.843 4.980 -1.276 1.00 45.19 290 LYS A C 1
ATOM 1735 O O . LYS A 1 249 ? 13.517 4.384 -0.429 1.00 39.04 290 LYS A O 1
ATOM 1741 N N . ASN A 1 250 ? 13.046 4.818 -2.584 1.00 40.33 291 ASN A N 1
ATOM 1742 C CA . ASN A 1 250 ? 14.070 3.890 -3.053 1.00 35.25 291 ASN A CA 1
ATOM 1743 C C . ASN A 1 250 ? 15.468 4.369 -2.686 1.00 39.59 291 ASN A C 1
ATOM 1744 O O . ASN A 1 250 ? 16.329 3.558 -2.330 1.00 40.91 291 ASN A O 1
ATOM 1749 N N . ALA A 1 251 ? 15.711 5.679 -2.744 1.00 41.61 292 ALA A N 1
ATOM 1750 C CA . ALA A 1 251 ? 17.011 6.203 -2.337 1.00 43.59 292 ALA A CA 1
ATOM 1751 C C . ALA A 1 251 ? 17.288 5.923 -0.864 1.00 44.90 292 ALA A C 1
ATOM 1752 O O . ALA A 1 251 ? 18.433 5.657 -0.477 1.00 43.38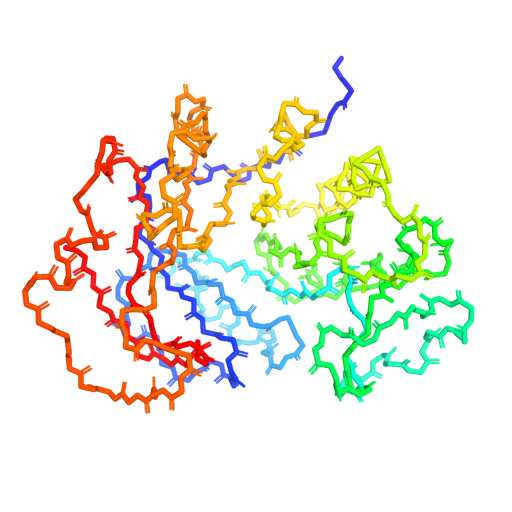 292 ALA A O 1
ATOM 1754 N N . ALA A 1 252 ? 16.253 5.975 -0.026 1.00 36.27 293 ALA A N 1
ATOM 1755 C CA . ALA A 1 252 ? 16.427 5.739 1.402 1.00 33.89 293 ALA A CA 1
ATOM 1756 C C . ALA A 1 252 ? 16.571 4.262 1.743 1.00 34.81 293 ALA A C 1
ATOM 1757 O O . ALA A 1 252 ? 17.154 3.932 2.782 1.00 33.77 293 ALA A O 1
ATOM 1759 N N . CYS A 1 253 ? 16.076 3.375 0.880 1.00 35.52 294 CYS A N 1
ATOM 1760 C CA . CYS A 1 253 ? 15.834 1.980 1.225 1.00 34.65 294 CYS A CA 1
ATOM 1761 C C . CYS A 1 253 ? 16.755 1.002 0.535 1.00 39.88 294 CYS A C 1
ATOM 1762 O O . CYS A 1 253 ? 17.011 -0.073 1.080 1.00 43.10 294 CYS A O 1
ATOM 1765 N N . ASP A 1 254 ? 17.226 1.336 -0.655 1.00 42.38 295 ASP A N 1
ATOM 1766 C CA . ASP A 1 254 ? 17.933 0.399 -1.512 1.00 49.42 295 ASP A CA 1
ATOM 1767 C C . ASP A 1 254 ? 19.383 0.846 -1.602 1.00 47.20 295 ASP A C 1
ATOM 1768 O O . ASP A 1 254 ? 19.699 1.828 -2.281 1.00 51.73 295 ASP A O 1
ATOM 1773 N N . PHE A 1 255 ? 20.249 0.136 -0.889 1.00 44.45 296 PHE A N 1
ATOM 1774 C CA . PHE A 1 255 ? 21.683 0.359 -0.931 1.00 46.33 296 PHE A CA 1
ATOM 1775 C C . PHE A 1 255 ? 22.350 -0.968 -0.618 1.00 49.46 296 PHE A C 1
ATOM 1776 O O . PHE A 1 255 ? 21.700 -1.908 -0.157 1.00 45.58 296 PHE A O 1
ATOM 1784 N N . ALA A 1 256 ? 23.647 -1.049 -0.905 1.00 56.06 297 ALA A N 1
ATOM 1785 C CA . ALA A 1 256 ? 24.386 -2.284 -0.675 1.00 57.69 297 ALA A CA 1
ATOM 1786 C C . ALA A 1 256 ? 24.180 -2.771 0.752 1.00 47.21 297 ALA A C 1
ATOM 1787 O O . ALA A 1 256 ? 24.471 -2.053 1.715 1.00 46.86 297 ALA A O 1
ATOM 1789 N N . GLY A 1 257 ? 23.639 -3.982 0.880 1.00 49.37 298 GLY A N 1
ATOM 1790 C CA . GLY A 1 257 ? 23.416 -4.570 2.184 1.00 47.60 298 GLY A CA 1
ATOM 1791 C C . GLY A 1 257 ? 22.275 -3.969 2.970 1.00 40.32 298 GLY A C 1
ATOM 1792 O O . GLY A 1 257 ? 22.181 -4.202 4.181 1.00 39.65 298 GLY A O 1
ATOM 1793 N N . SER A 1 258 ? 21.400 -3.197 2.316 1.00 39.47 299 SER A N 1
ATOM 1794 C CA . SER A 1 258 ? 20.272 -2.581 3.016 1.00 38.18 299 SER A CA 1
ATOM 1795 C C . SER A 1 258 ? 19.321 -3.610 3.599 1.00 37.99 299 SER A C 1
ATOM 1796 O O . SER A 1 258 ? 18.594 -3.291 4.545 1.00 39.40 299 SER A O 1
ATOM 1799 N N . ALA A 1 259 ? 19.303 -4.834 3.060 1.00 41.19 300 ALA A N 1
ATOM 1800 C CA . ALA A 1 259 ? 18.442 -5.870 3.621 1.00 44.14 300 ALA A CA 1
ATOM 1801 C C . ALA A 1 259 ? 18.782 -6.175 5.077 1.00 48.27 300 ALA A C 1
ATOM 1802 O O . ALA A 1 259 ? 17.961 -6.772 5.783 1.00 48.25 300 ALA A O 1
ATOM 1804 N N . ASN A 1 260 ? 19.967 -5.772 5.547 1.00 38.79 301 ASN A N 1
ATOM 1805 C CA . ASN A 1 260 ? 20.346 -5.972 6.936 1.00 31.90 301 ASN A CA 1
ATOM 1806 C C . ASN A 1 260 ? 20.158 -4.726 7.795 1.00 30.67 301 ASN A C 1
ATOM 1807 O O . ASN A 1 260 ? 20.296 -4.817 9.017 1.00 36.09 301 ASN A O 1
ATOM 1812 N N . PHE A 1 261 ? 19.824 -3.578 7.202 1.00 31.70 302 PHE A N 1
ATOM 1813 C CA . PHE A 1 261 ? 19.555 -2.361 7.969 1.00 26.23 302 PHE A CA 1
ATOM 1814 C C . PHE A 1 261 ? 18.078 -2.297 8.338 1.00 29.69 302 PHE A C 1
ATOM 1815 O O . PHE A 1 261 ? 17.210 -2.680 7.548 1.00 30.87 302 PHE A O 1
ATOM 1823 N N . SER A 1 262 ? 17.798 -1.807 9.544 1.00 24.79 303 SER A N 1
ATOM 1824 C CA . SER A 1 262 ? 16.423 -1.611 10.000 1.00 25.26 303 SER A CA 1
ATOM 1825 C C . SER A 1 262 ? 16.046 -0.169 9.697 1.00 28.54 303 SER A C 1
ATOM 1826 O O . SER A 1 262 ? 16.247 0.728 10.511 1.00 25.64 303 SER A O 1
ATOM 1829 N N . THR A 1 263 ? 15.497 0.059 8.507 1.00 27.21 304 THR A N 1
ATOM 1830 C CA . THR A 1 263 ? 15.289 1.416 8.030 1.00 23.61 304 THR A CA 1
ATOM 1831 C C . THR A 1 263 ? 13.921 1.931 8.453 1.00 26.57 304 THR A C 1
ATOM 1832 O O . THR A 1 263 ? 12.921 1.209 8.378 1.00 27.22 304 THR A O 1
ATOM 1836 N N . VAL A 1 264 ? 13.891 3.183 8.919 1.00 22.93 305 VAL A N 1
ATOM 1837 C CA . VAL A 1 264 ? 12.657 3.957 9.021 1.00 23.32 305 VAL A CA 1
ATOM 1838 C C . VAL A 1 264 ? 12.807 5.226 8.193 1.00 27.47 305 VAL A C 1
ATOM 1839 O O . VAL A 1 264 ? 13.877 5.846 8.165 1.00 26.10 305 VAL A O 1
ATOM 1843 N N . ILE A 1 265 ? 11.726 5.614 7.528 1.00 23.07 306 ILE A N 1
ATOM 1844 C CA . ILE A 1 265 ? 11.623 6.912 6.878 1.00 21.44 306 ILE A CA 1
ATOM 1845 C C . ILE A 1 265 ? 10.836 7.817 7.811 1.00 21.87 306 ILE A C 1
ATOM 1846 O O . ILE A 1 265 ? 9.727 7.463 8.230 1.00 24.81 306 ILE A O 1
ATOM 1851 N N . LYS A 1 266 ? 11.418 8.965 8.178 1.00 22.17 307 LYS A N 1
ATOM 1852 C CA . LYS A 1 266 ? 10.857 9.803 9.233 1.00 20.90 307 LYS A CA 1
ATOM 1853 C C . LYS A 1 266 ? 10.842 11.264 8.798 1.00 23.93 307 LYS A C 1
ATOM 1854 O O . LYS A 1 266 ? 11.582 11.678 7.900 1.00 23.03 307 LYS A O 1
ATOM 1860 N N . ASN A 1 267 ? 9.999 12.051 9.470 1.00 18.88 308 ASN A N 1
ATOM 1861 C CA . ASN A 1 267 ? 10.175 13.497 9.486 1.00 21.65 308 ASN A CA 1
ATOM 1862 C C . ASN A 1 267 ? 11.416 13.868 10.294 1.00 18.73 308 ASN A C 1
ATOM 1863 O O . ASN A 1 267 ? 11.789 13.173 11.239 1.00 20.54 308 ASN A O 1
ATOM 1868 N N . MET A 1 268 ? 12.035 15.006 9.934 1.00 20.93 309 MET A N 1
ATOM 1869 C CA . MET A 1 268 ? 13.209 15.474 10.674 1.00 23.74 309 MET A CA 1
ATOM 1870 C C . MET A 1 268 ? 12.880 15.773 12.136 1.00 21.55 309 MET A C 1
ATOM 1871 O O . MET A 1 268 ? 13.764 15.701 13.000 1.00 23.65 309 MET A O 1
ATOM 1876 N N . ASN A 1 269 ? 11.613 16.068 12.450 1.00 20.15 310 ASN A N 1
ATOM 1877 C CA . ASN A 1 269 ? 11.264 16.333 13.841 1.00 20.36 310 ASN A CA 1
ATOM 1878 C C . ASN A 1 269 ? 11.062 15.055 14.651 1.00 21.96 310 ASN A C 1
ATOM 1879 O O . ASN A 1 269 ? 10.856 15.141 15.865 1.00 19.55 310 ASN A O 1
ATOM 1884 N N . LEU A 1 270 ? 11.130 13.885 14.009 1.00 18.60 311 LEU A N 1
ATOM 1885 C CA . LEU A 1 270 ? 10.995 12.588 14.677 1.00 16.68 311 LEU A CA 1
ATOM 1886 C C . LEU A 1 270 ? 9.701 12.499 15.497 1.00 17.93 311 LEU A C 1
ATOM 1887 O O . LEU A 1 270 ? 9.677 11.980 16.617 1.00 17.49 311 LEU A O 1
ATOM 1892 N N . ASN A 1 271 ? 8.601 12.985 14.918 1.00 18.27 312 ASN A N 1
ATOM 1893 C CA . ASN A 1 271 ? 7.284 12.760 15.507 1.00 18.32 312 ASN A CA 1
ATOM 1894 C C . ASN A 1 271 ? 6.787 11.353 15.147 1.00 18.62 312 ASN A C 1
ATOM 1895 O O . ASN A 1 271 ? 7.588 10.508 14.737 1.00 20.06 312 ASN A O 1
ATOM 1900 N N . ASN A 1 272 ? 5.483 11.067 15.302 1.00 16.92 313 ASN A N 1
ATOM 1901 C CA . ASN A 1 272 ? 5.001 9.692 15.126 1.00 19.03 313 ASN A CA 1
ATOM 1902 C C . ASN A 1 272 ? 5.189 9.183 13.694 1.00 19.60 313 ASN A C 1
ATOM 1903 O O . ASN A 1 272 ? 5.456 7.989 13.485 1.00 19.94 313 ASN A O 1
ATOM 1908 N N . TRP A 1 273 ? 4.995 10.042 12.693 1.00 19.41 314 TRP A N 1
ATOM 1909 C CA . TRP A 1 273 ? 4.862 9.563 11.316 1.00 21.56 314 TRP A CA 1
ATOM 1910 C C . TRP A 1 273 ? 6.055 8.709 10.909 1.00 25.80 314 TRP A C 1
ATOM 1911 O O . TRP A 1 273 ? 7.201 9.056 11.189 1.00 21.28 314 TRP A O 1
ATOM 1922 N N . VAL A 1 274 ? 5.785 7.591 10.232 1.00 22.92 315 VAL A N 1
ATOM 1923 C CA . VAL A 1 274 ? 6.863 6.708 9.784 1.00 21.47 315 VAL A CA 1
ATOM 1924 C C . VAL A 1 274 ? 6.389 5.926 8.570 1.00 24.80 315 VAL A C 1
ATOM 1925 O O . VAL A 1 274 ? 5.211 5.582 8.450 1.00 24.78 315 VAL A O 1
ATOM 1929 N N . GLU A 1 275 ? 7.315 5.657 7.651 1.00 23.52 316 GLU A N 1
ATOM 1930 C CA . GLU A 1 275 ? 7.084 4.686 6.593 1.00 24.52 316 GLU A CA 1
ATOM 1931 C C . GLU A 1 275 ? 8.202 3.659 6.628 1.00 33.06 316 GLU A C 1
ATOM 1932 O O . GLU A 1 275 ? 9.317 3.947 7.078 1.00 28.06 316 GLU A O 1
ATOM 1938 N N . TYR A 1 276 ? 7.894 2.453 6.158 1.00 29.86 317 TYR A N 1
ATOM 1939 C CA . TYR A 1 276 ? 8.866 1.374 6.100 1.00 30.31 317 TYR A CA 1
ATOM 1940 C C . TYR A 1 276 ? 9.130 0.996 4.652 1.00 33.17 317 TYR A C 1
ATOM 1941 O O . TYR A 1 276 ? 8.306 1.230 3.765 1.00 34.50 317 TYR A O 1
ATOM 1950 N N . CYS A 1 277 ? 10.298 0.410 4.424 1.00 32.34 318 CYS A N 1
ATOM 1951 C CA . CYS A 1 277 ? 10.682 -0.016 3.087 1.00 38.49 318 CYS A CA 1
ATOM 1952 C C . CYS A 1 277 ? 9.811 -1.176 2.636 1.00 45.33 318 CYS A C 1
ATOM 1953 O O . CYS A 1 277 ? 9.482 -2.056 3.429 1.00 45.78 318 CYS A O 1
#

Nearest PDB structures (foldseek):
  6ojb-assembly1_A  TM=9.961E-01  e=5.878E-54  Aspergillus fumigatus Af293
  2aam-assembly1_A  TM=7.860E-01  e=8.792E-13  Thermotoga maritima
  5tcb-assembly1_A  TM=7.443E-01  e=7.180E-12  Pseudomonas aeruginosa PAO1
  5tsy-assembly1_A  TM=7.107E-01  e=2.972E-11  Pseudomonas aeruginosa PAO1
  7jjn-assembly2_B  TM=6.366E-01  e=2.773E-07  Agathobacter rectalis DSM 17629

B-factor: mean 31.35, std 15.91, range [12.3, 99.33]

Foldseek 3Di:
DLADDAPDQDFFQFAEAEAEQAEDDDPPDPGQEYEYALQRYALVVQVVSVVVNHAYAHEDALFKQAQPGPCSVLDDPVQFFDAQPPDVRITTGQLVDPSSLVVLLVSLVSCLVSPHQAYEYPDLVCCVDRRRPNDDLVSSLVNLRSSLVSNVVSNHAYAAEDSLVNCVSCVVSHSEYEYEDCLVVVRVVSRVVQVVVGHEYAYEYELVDQPDADQDDDDPVSVCSQQDDVPSSRYNYWYHHNSRHRHIDGD

Sequence (251 aa):
GNYTTAKWQPAVGTKWQIELLYALNDTSVDAEIYDIDLFINDKSTIAGLQRAGRKVICYFSAGSYENWRPDKDKFKDSDLGHDLDDWPGEKWLNISSANVRQIMLDRLDMARDKGCDGVDPDNVDGYDNDNGLDLTQADSISFVNFLANAAHARNMSIGLKNAGDIIPSVIKNMQWSVNEQCAQYNECDTYAVFPQNGKPVFHIEYPKGDKTNNDLSVTASQKNAACDFAGSANFSTVIKNMNLNNWVEYC

Radius of gyration: 17.15 Å; Cα contacts (8 Å, |Δi|>4): 512; chains: 1; bounding box: 40×39×43 Å